Protein AF-A0A1D1Z9P7-F1 (afdb_monomer_lite)

Sequence (276 aa):
CETGIGSCFVQSNFGNARHILFNDRIRDAILGGSPFGHPLQQGFVTGLALQPNGHDHGDKSIVDGMLGASLDHIQVGLAANLRDFVFTGHSGVPMKGSEVLTHDMMPVAYASSPIETVNYVSAHDNETLFDIVSLKTAEDISVDDRCRINHLATSIIALSQGIPFFHAGDEILRSKSLDRDSYNSGDWFNKLDFTYQSNNWGVGLPPKAKNEKNWPLIKPRLANPSFKPREEHILAAVENLKNLLKIRYSSPLIRLRTANAIQLFFYHRRLQRMPN

Organism: NCBI:txid1678845

InterPro domains:
  IPR017853 Glycoside hydrolase superfamily [SSF51445] (15-255)
  IPR024561 Alpha-1,6-glucosidases, pullulanase-type, C-terminal [PF11852] (196-263)

Radius of gyration: 19.23 Å; chains: 1; bounding box: 42×51×56 Å

Secondary structure (DSSP, 8-state):
--SSSS----GGG-TTS---EEEHHHHHHHH-S-TTS-TT---TTTTTTTS--SS---SHHHHHHHHHHHHHHHHHHHTTTBTT-EEE-TTS-EEEGGGSB-TTS-BS--BSSGGGEEE-S--SSSS-HHHHHHHHS-TTS-HHHHHHHHHHHHHHHHHSSSEE---TTGGGT---TT-S--TTSHHHHH---TTSS---TTSSPPPHHHHGGGHHHHHHHHH-GGGPPPHHHHHHHHHHHHHHHHHHHH-GGGS--SHHHHHHHHHHHHHTT---

pLDDT: mean 92.27, std 14.29, range [30.3, 98.94]

Structure (mmCIF, N/CA/C/O backbone):
data_AF-A0A1D1Z9P7-F1
#
_entry.id   AF-A0A1D1Z9P7-F1
#
loop_
_atom_site.group_PDB
_atom_site.id
_atom_site.type_symbol
_atom_site.label_atom_id
_atom_site.label_alt_id
_atom_site.label_comp_id
_atom_site.label_asym_id
_atom_site.label_entity_id
_atom_site.label_seq_id
_atom_site.pdbx_PDB_ins_code
_atom_site.Cartn_x
_atom_site.Cartn_y
_atom_site.Cartn_z
_atom_site.occupancy
_atom_site.B_iso_or_equiv
_atom_site.auth_seq_id
_atom_site.auth_comp_id
_atom_site.auth_asym_id
_atom_site.auth_atom_id
_atom_site.pdbx_PDB_model_num
ATOM 1 N N . CYS A 1 1 ? -7.566 27.490 -0.426 1.00 38.22 1 CYS A N 1
ATOM 2 C CA . CYS A 1 1 ? -8.654 27.976 0.441 1.00 38.22 1 CYS A CA 1
ATOM 3 C C . CYS A 1 1 ? -8.320 29.382 0.905 1.00 38.22 1 CYS A C 1
ATOM 5 O O . CYS A 1 1 ? -7.783 29.557 1.986 1.00 38.22 1 CYS A O 1
ATOM 7 N N . GLU A 1 2 ? -8.602 30.370 0.066 1.00 35.75 2 GLU A N 1
ATOM 8 C CA . GLU A 1 2 ? -8.613 31.776 0.459 1.00 35.75 2 GLU A CA 1
ATOM 9 C C . GLU A 1 2 ? -9.991 32.303 0.102 1.00 35.75 2 GLU A C 1
ATOM 11 O O . GLU A 1 2 ? -10.314 32.440 -1.073 1.00 35.75 2 GLU A O 1
ATOM 16 N N . THR A 1 3 ? -10.832 32.438 1.122 1.00 40.09 3 THR A N 1
ATOM 17 C CA . THR A 1 3 ? -11.951 33.382 1.284 1.00 40.09 3 THR A CA 1
ATOM 18 C C . THR A 1 3 ? -12.795 32.851 2.441 1.00 40.09 3 THR A C 1
ATOM 20 O O . THR A 1 3 ? -13.334 31.749 2.394 1.00 40.09 3 THR A O 1
ATOM 23 N N . GLY A 1 4 ? -12.795 33.597 3.547 1.00 46.34 4 GLY A N 1
ATOM 24 C CA . GLY A 1 4 ? -13.560 33.267 4.743 1.00 46.34 4 GLY A CA 1
ATOM 25 C C . GLY A 1 4 ? -15.066 33.249 4.478 1.00 46.34 4 GLY A C 1
ATOM 26 O O . GLY A 1 4 ? -15.542 33.873 3.535 1.00 46.34 4 GLY A O 1
ATOM 27 N N . ILE A 1 5 ? -15.780 32.577 5.387 1.00 43.56 5 ILE A N 1
ATOM 28 C CA . ILE A 1 5 ? -17.207 32.192 5.367 1.00 43.56 5 ILE A CA 1
ATOM 29 C C . ILE A 1 5 ? -17.408 30.772 4.803 1.00 43.56 5 ILE A C 1
ATOM 31 O O . ILE A 1 5 ? -17.916 30.553 3.709 1.00 43.56 5 ILE A O 1
ATOM 35 N N . GLY A 1 6 ? -17.002 29.785 5.605 1.00 44.28 6 GLY A N 1
ATOM 36 C CA . GLY A 1 6 ? -17.259 28.361 5.387 1.00 44.28 6 GLY A CA 1
ATOM 37 C C . GLY A 1 6 ? -16.165 27.508 6.023 1.00 44.28 6 GLY A C 1
ATOM 38 O O . GLY A 1 6 ? -14.992 27.652 5.680 1.00 44.28 6 GLY A O 1
ATOM 39 N N . SER A 1 7 ? -16.511 26.621 6.960 1.00 46.94 7 SER A N 1
ATOM 40 C CA . SER A 1 7 ? -15.577 25.571 7.369 1.00 46.94 7 SER A CA 1
ATOM 41 C C . SER A 1 7 ? -15.326 24.676 6.156 1.00 46.94 7 SER A C 1
ATOM 43 O O . SER A 1 7 ? -16.238 24.038 5.635 1.00 46.94 7 SER A O 1
ATOM 45 N N . CYS A 1 8 ? -14.087 24.654 5.664 1.00 48.97 8 CYS A N 1
ATOM 46 C CA . CYS A 1 8 ? -13.711 23.735 4.597 1.00 48.97 8 CYS A CA 1
ATOM 47 C C . CYS A 1 8 ? -13.902 22.286 5.072 1.00 48.97 8 CYS A C 1
ATOM 49 O O . CYS A 1 8 ? -13.637 21.957 6.234 1.00 48.97 8 CYS A O 1
ATOM 51 N N . PHE A 1 9 ? -14.336 21.425 4.153 1.00 55.22 9 PHE A N 1
ATOM 52 C CA . PHE A 1 9 ? -14.486 19.986 4.349 1.00 55.22 9 PHE A CA 1
ATOM 53 C C . PHE A 1 9 ? -13.101 19.319 4.447 1.00 55.22 9 PHE A C 1
ATOM 55 O O . PHE A 1 9 ? -12.594 18.768 3.475 1.00 55.22 9 PHE A O 1
ATOM 62 N N . VAL A 1 10 ? -12.461 19.409 5.615 1.00 59.78 10 VAL A N 1
ATOM 63 C CA . VAL A 1 10 ? -11.138 18.826 5.901 1.00 59.78 10 VAL A CA 1
ATOM 64 C C . VAL A 1 10 ? -11.229 17.810 7.035 1.00 59.78 10 VAL A C 1
ATOM 66 O O . VAL A 1 10 ? -12.016 17.994 7.960 1.00 59.78 10 VAL A O 1
ATOM 69 N N . GLN A 1 11 ? -10.420 16.746 6.976 1.00 57.84 11 GLN A N 1
ATOM 70 C CA . GLN A 1 11 ? -10.484 15.575 7.873 1.00 57.84 11 GLN A CA 1
ATOM 71 C C . GLN A 1 11 ? -10.582 15.932 9.371 1.00 57.84 11 GLN A C 1
ATOM 73 O O . GLN A 1 11 ? -11.328 15.289 10.106 1.00 57.84 11 GLN A O 1
ATOM 78 N N . SER A 1 12 ? -9.899 16.990 9.821 1.00 58.31 12 SER A N 1
ATOM 79 C CA . SER A 1 12 ? -9.897 17.445 11.221 1.00 58.31 12 SER A CA 1
ATOM 80 C C . SER A 1 12 ? -11.229 18.025 11.716 1.00 58.31 12 SER A C 1
ATOM 82 O O . SER A 1 12 ? -11.455 18.073 12.921 1.00 58.31 12 SER A O 1
ATOM 84 N N . ASN A 1 13 ? -12.122 18.451 10.818 1.00 57.59 13 ASN A N 1
ATOM 85 C CA . ASN A 1 13 ? -13.370 19.139 11.169 1.00 57.59 13 ASN A CA 1
ATOM 86 C C . ASN A 1 13 ? -14.579 18.187 11.313 1.00 57.59 13 ASN A C 1
ATOM 88 O O . ASN A 1 13 ? -15.698 18.658 11.505 1.00 57.59 13 ASN A O 1
ATOM 92 N N . PHE A 1 14 ? -14.387 16.863 11.199 1.00 60.53 14 PHE A N 1
ATOM 93 C CA . PHE A 1 14 ? -15.480 15.919 10.911 1.00 60.53 14 PHE A CA 1
ATOM 94 C C . PHE A 1 14 ? -15.875 14.922 11.993 1.00 60.53 14 PHE A C 1
ATOM 96 O O . PHE A 1 14 ? -16.798 14.144 11.747 1.00 60.53 14 PHE A O 1
ATOM 103 N N . GLY A 1 15 ? -15.244 14.907 13.167 1.00 51.03 15 GLY A N 1
ATOM 104 C CA . GLY A 1 15 ? -15.696 14.013 14.234 1.00 51.03 15 GLY A CA 1
ATOM 105 C C . GLY A 1 15 ? -17.179 14.272 14.531 1.00 51.03 15 GLY A C 1
ATOM 106 O O . GLY A 1 15 ? -17.470 15.290 15.151 1.00 51.03 15 GLY A O 1
ATOM 107 N N . ASN A 1 16 ? -18.073 13.373 14.075 1.00 53.91 16 ASN A N 1
ATOM 108 C CA . ASN A 1 16 ? -19.551 13.349 14.169 1.00 53.91 16 ASN A CA 1
ATOM 109 C C . ASN A 1 16 ? -20.369 13.593 12.871 1.00 53.91 16 ASN A C 1
ATOM 111 O O . ASN A 1 16 ? -21.599 13.524 12.935 1.00 53.91 16 ASN A O 1
ATOM 115 N N . ALA A 1 17 ? -19.767 13.849 11.703 1.00 56.06 17 ALA A N 1
ATOM 116 C CA . ALA A 1 17 ? -20.524 14.260 10.506 1.00 56.06 17 ALA A CA 1
ATOM 117 C C . ALA A 1 17 ? -21.018 13.115 9.587 1.00 56.06 17 ALA A C 1
ATOM 119 O O . ALA A 1 17 ? -21.730 13.385 8.622 1.00 56.06 17 ALA A O 1
ATOM 120 N N . ARG A 1 18 ? -20.692 11.841 9.872 1.00 63.59 18 ARG A N 1
ATOM 121 C CA . ARG A 1 18 ? -21.081 10.669 9.052 1.00 63.59 18 ARG A CA 1
ATOM 122 C C . ARG A 1 18 ? -20.632 10.747 7.582 1.00 63.59 18 ARG A C 1
ATOM 124 O O . ARG A 1 18 ? -21.312 10.219 6.700 1.00 63.59 18 ARG A O 1
ATOM 131 N N . HIS A 1 19 ? -19.496 11.384 7.309 1.00 75.38 19 HIS A N 1
ATOM 132 C CA . HIS A 1 19 ? -18.893 11.417 5.975 1.00 75.38 19 HIS A CA 1
ATOM 133 C C . HIS A 1 19 ? -17.744 10.414 5.869 1.00 75.38 19 HIS A C 1
ATOM 135 O O . HIS A 1 19 ? -17.033 10.158 6.836 1.00 75.38 19 HIS A O 1
ATOM 141 N N . ILE A 1 20 ? -17.586 9.842 4.678 1.00 87.56 20 ILE A N 1
ATOM 142 C CA . ILE A 1 20 ? -16.583 8.826 4.366 1.00 87.56 20 ILE A CA 1
ATOM 143 C C . ILE A 1 20 ? -15.318 9.526 3.859 1.00 87.56 20 ILE A C 1
ATOM 145 O O . ILE A 1 20 ? -15.398 10.330 2.931 1.00 87.56 20 ILE A O 1
ATOM 149 N N . LEU A 1 21 ? -14.161 9.220 4.449 1.00 91.56 21 LEU A N 1
ATOM 150 C CA . LEU A 1 21 ? -12.880 9.851 4.131 1.00 91.56 21 LEU A CA 1
ATOM 151 C C . LEU A 1 21 ? -11.806 8.801 3.841 1.00 91.56 21 LEU A C 1
ATOM 153 O O . LEU A 1 21 ? -11.717 7.773 4.514 1.00 91.56 21 LEU A O 1
ATOM 157 N N . PHE A 1 22 ? -10.958 9.081 2.851 1.00 96.06 22 PHE A N 1
ATOM 158 C CA . PHE A 1 22 ? -9.766 8.279 2.591 1.00 96.06 22 PHE A CA 1
ATOM 159 C C . PHE A 1 22 ? -8.739 8.478 3.708 1.00 96.06 22 PHE A C 1
ATOM 161 O O . PHE A 1 22 ? -8.422 9.603 4.101 1.00 96.06 22 PHE A O 1
ATOM 168 N N . ASN A 1 23 ? -8.214 7.364 4.211 1.00 96.75 23 ASN A N 1
ATOM 169 C CA . ASN A 1 23 ? -7.173 7.322 5.223 1.00 96.75 23 ASN A CA 1
ATOM 170 C C . ASN A 1 23 ? -5.797 7.252 4.556 1.00 96.75 23 ASN A C 1
ATOM 172 O O . ASN A 1 23 ? -5.253 6.188 4.284 1.00 96.75 23 ASN A O 1
ATOM 176 N N . ASP A 1 24 ? -5.240 8.414 4.266 1.00 93.88 24 ASP A N 1
ATOM 177 C CA . ASP A 1 24 ? -3.869 8.603 3.795 1.00 93.88 24 ASP A CA 1
ATOM 178 C C . ASP A 1 24 ? -2.812 8.208 4.841 1.00 93.88 24 ASP A C 1
ATOM 180 O O . ASP A 1 24 ? -1.726 7.779 4.463 1.00 93.88 24 ASP A O 1
ATOM 184 N N . ARG A 1 25 ? -3.126 8.252 6.146 1.00 96.50 25 ARG A N 1
ATOM 185 C CA . ARG A 1 25 ? -2.151 7.929 7.207 1.00 96.50 25 ARG A CA 1
ATOM 186 C C . ARG A 1 25 ? -1.737 6.463 7.185 1.00 96.50 25 ARG A C 1
ATOM 188 O O . ARG A 1 25 ? -0.552 6.171 7.323 1.00 96.50 25 ARG A O 1
ATOM 195 N N . ILE A 1 26 ? -2.690 5.544 6.995 1.00 97.50 26 ILE A N 1
ATOM 196 C CA . ILE A 1 26 ? -2.368 4.114 6.874 1.00 97.50 26 ILE A CA 1
ATOM 197 C C . ILE A 1 26 ? -1.618 3.824 5.566 1.00 97.50 26 ILE A C 1
ATOM 199 O O . ILE A 1 26 ? -0.665 3.049 5.584 1.00 97.50 26 ILE A O 1
ATOM 203 N N . ARG A 1 27 ? -1.991 4.479 4.455 1.00 98.12 27 ARG A N 1
ATOM 204 C CA . ARG A 1 27 ? -1.304 4.351 3.159 1.00 98.12 27 ARG A CA 1
ATOM 205 C C . ARG A 1 27 ? 0.176 4.706 3.297 1.00 98.12 27 ARG A C 1
ATOM 207 O O . ARG A 1 27 ? 1.040 3.902 2.948 1.00 98.12 27 ARG A O 1
ATOM 214 N N . ASP A 1 28 ? 0.449 5.889 3.837 1.00 97.50 28 ASP A N 1
ATOM 215 C CA . ASP A 1 28 ? 1.799 6.443 3.950 1.00 97.50 28 ASP A CA 1
ATOM 216 C C . ASP A 1 28 ? 2.653 5.657 4.951 1.00 97.50 28 ASP A C 1
ATOM 218 O O . ASP A 1 28 ? 3.824 5.398 4.687 1.00 97.50 28 ASP A O 1
ATOM 222 N N . ALA A 1 29 ? 2.064 5.177 6.050 1.00 97.88 29 ALA A N 1
ATOM 223 C CA . ALA A 1 29 ? 2.765 4.324 7.010 1.00 97.88 29 ALA A CA 1
ATOM 224 C C . ALA A 1 29 ? 3.127 2.940 6.438 1.00 97.88 29 ALA A C 1
ATOM 226 O O . ALA A 1 29 ? 4.216 2.420 6.698 1.00 97.88 29 ALA A O 1
ATOM 227 N N . ILE A 1 30 ? 2.237 2.338 5.638 1.00 98.44 30 ILE A N 1
ATOM 228 C CA . ILE A 1 30 ? 2.506 1.058 4.969 1.00 98.44 30 ILE A CA 1
ATOM 229 C C . ILE A 1 30 ? 3.626 1.237 3.941 1.00 98.44 30 ILE A C 1
ATOM 231 O O . ILE A 1 30 ? 4.621 0.512 3.984 1.00 98.44 30 ILE A O 1
ATOM 235 N N . LEU A 1 31 ? 3.469 2.191 3.021 1.00 98.19 31 LEU A N 1
ATOM 236 C CA . LEU A 1 31 ? 4.323 2.299 1.838 1.00 98.19 31 LEU A CA 1
ATOM 237 C C . LEU A 1 31 ? 5.602 3.101 2.067 1.00 98.19 31 LEU A C 1
ATOM 239 O O . LEU A 1 31 ? 6.629 2.761 1.479 1.00 98.19 31 LEU A O 1
ATOM 243 N N . GLY A 1 32 ? 5.558 4.122 2.920 1.00 96.69 32 GLY A N 1
ATOM 244 C CA . GLY A 1 32 ? 6.684 4.989 3.245 1.00 96.69 32 GLY A CA 1
ATOM 245 C C . GLY A 1 32 ? 6.652 6.345 2.557 1.00 96.69 32 GLY A C 1
ATOM 246 O O . GLY A 1 32 ? 6.461 6.446 1.342 1.00 96.69 32 GLY A O 1
ATOM 247 N N . GLY A 1 33 ? 6.942 7.390 3.332 1.00 94.19 33 GLY A N 1
ATOM 248 C CA . GLY A 1 33 ? 6.964 8.772 2.859 1.00 94.19 33 GLY A CA 1
ATOM 249 C C . GLY A 1 33 ? 5.568 9.301 2.553 1.00 94.19 33 GLY A C 1
ATOM 250 O O . GLY A 1 33 ? 4.610 8.979 3.242 1.00 94.19 33 GLY A O 1
ATOM 251 N N . SER A 1 34 ? 5.469 10.134 1.525 1.00 93.25 34 SER A N 1
ATOM 252 C CA . SER A 1 34 ? 4.206 10.657 1.007 1.00 93.25 34 SER A CA 1
ATOM 253 C C . SER A 1 34 ? 4.324 10.849 -0.509 1.00 93.25 34 SER A C 1
ATOM 255 O O . SER A 1 34 ? 5.448 10.871 -1.026 1.00 93.25 34 SER A O 1
ATOM 257 N N . PRO A 1 35 ? 3.214 11.063 -1.236 1.00 88.81 35 PRO A N 1
ATOM 258 C CA . PRO A 1 35 ? 3.249 11.342 -2.676 1.00 88.81 35 PRO A CA 1
ATOM 259 C C . PRO A 1 35 ? 4.075 12.575 -3.085 1.00 88.81 35 PRO A C 1
ATOM 261 O O . PRO A 1 35 ? 4.386 12.756 -4.262 1.00 88.81 35 PRO A O 1
ATOM 264 N N . PHE A 1 36 ? 4.415 13.439 -2.125 1.00 89.62 36 PHE A N 1
ATOM 265 C CA . PHE A 1 36 ? 5.180 14.670 -2.341 1.00 89.62 36 PHE A CA 1
ATOM 266 C C . PHE A 1 36 ? 6.589 14.617 -1.731 1.00 89.62 36 PHE A C 1
ATOM 268 O O . PHE A 1 36 ? 7.383 15.534 -1.947 1.00 89.62 36 PHE A O 1
ATOM 275 N N . GLY A 1 37 ? 6.894 13.565 -0.965 1.00 92.00 37 GLY A N 1
ATOM 276 C CA . GLY A 1 37 ? 8.192 13.340 -0.339 1.00 92.00 37 GLY A CA 1
ATOM 277 C C . GLY A 1 37 ? 9.221 12.726 -1.290 1.00 92.00 37 GLY A C 1
ATOM 278 O O . GLY A 1 37 ? 9.021 12.628 -2.503 1.00 92.00 37 GLY A O 1
ATOM 279 N N . HIS A 1 38 ? 10.353 12.292 -0.732 1.00 96.06 38 HIS A N 1
ATOM 280 C CA . HIS A 1 38 ? 11.368 11.608 -1.525 1.00 96.06 38 HIS A CA 1
ATOM 281 C C . HIS A 1 38 ? 10.855 10.221 -1.976 1.00 96.06 38 HIS A C 1
ATOM 283 O O . HIS A 1 38 ? 10.398 9.436 -1.138 1.00 96.06 38 HIS A O 1
ATOM 289 N N . PRO A 1 39 ? 10.954 9.862 -3.272 1.00 96.06 39 PRO A N 1
ATOM 290 C CA . PRO A 1 39 ? 10.359 8.632 -3.801 1.00 96.06 39 PRO A CA 1
ATOM 291 C C . PRO A 1 39 ? 10.917 7.359 -3.154 1.00 96.06 39 PRO A C 1
ATOM 293 O O . PRO A 1 39 ? 10.182 6.388 -2.995 1.00 96.06 39 PRO A O 1
ATOM 296 N N . LEU A 1 40 ? 12.181 7.377 -2.714 1.00 97.81 40 LEU A N 1
ATOM 297 C CA . LEU A 1 40 ? 12.853 6.235 -2.078 1.00 97.81 40 LEU A CA 1
ATOM 298 C C . LEU A 1 40 ? 12.666 6.160 -0.550 1.00 97.81 40 LEU A C 1
ATOM 300 O O . LEU A 1 40 ? 13.264 5.303 0.098 1.00 97.81 40 LEU A O 1
ATOM 304 N N . GLN A 1 41 ? 11.857 7.029 0.063 1.00 98.06 41 GLN A N 1
ATOM 305 C CA . GLN A 1 41 ? 11.559 6.903 1.492 1.00 98.06 41 GLN A CA 1
ATOM 306 C C . GLN A 1 41 ? 10.768 5.610 1.753 1.00 98.06 41 GLN A C 1
ATOM 308 O O . GLN A 1 41 ? 9.680 5.444 1.201 1.00 98.06 41 GLN A O 1
ATOM 313 N N . GLN A 1 42 ? 11.316 4.697 2.560 1.00 98.44 42 GLN A N 1
ATOM 314 C CA . GLN A 1 42 ? 10.710 3.399 2.863 1.00 98.44 42 GLN A CA 1
ATOM 315 C C . GLN A 1 42 ? 9.691 3.532 3.999 1.00 98.44 42 GLN A C 1
ATOM 317 O O . GLN A 1 42 ? 9.706 4.491 4.770 1.00 98.44 42 GLN A O 1
ATOM 322 N N . GLY A 1 43 ? 8.788 2.563 4.073 1.00 97.81 43 GLY A N 1
ATOM 323 C CA . GLY A 1 43 ? 7.774 2.410 5.106 1.00 97.81 43 GLY A CA 1
ATOM 324 C C . GLY A 1 43 ? 7.737 0.974 5.602 1.00 97.81 43 GLY A C 1
ATOM 325 O O . GLY A 1 43 ? 8.642 0.179 5.321 1.00 97.81 43 GLY A O 1
ATOM 326 N N . PHE A 1 44 ? 6.675 0.639 6.328 1.00 98.19 44 PHE A N 1
ATOM 327 C CA . PHE A 1 44 ? 6.573 -0.625 7.052 1.00 98.19 44 PHE A CA 1
ATOM 328 C C . PHE A 1 44 ? 6.746 -1.865 6.161 1.00 98.19 44 PHE A C 1
ATOM 330 O O . PHE A 1 44 ? 7.460 -2.789 6.540 1.00 98.19 44 PHE A O 1
ATOM 337 N N . VAL A 1 45 ? 6.129 -1.899 4.971 1.00 98.06 45 VAL A N 1
ATOM 338 C CA . VAL A 1 45 ? 6.209 -3.081 4.082 1.00 98.06 45 VAL A CA 1
ATOM 339 C C . VAL A 1 45 ? 7.288 -2.972 3.009 1.00 98.06 45 VAL A C 1
ATOM 341 O O . VAL A 1 45 ? 7.587 -3.962 2.349 1.00 98.06 45 VAL A O 1
ATOM 344 N N . THR A 1 46 ? 7.874 -1.791 2.810 1.00 98.38 46 THR A N 1
ATOM 345 C CA . THR A 1 46 ? 8.851 -1.551 1.735 1.00 98.38 46 THR A CA 1
ATOM 346 C C . THR A 1 46 ? 10.302 -1.646 2.201 1.00 98.38 46 THR A C 1
ATOM 348 O O . THR A 1 46 ? 11.198 -1.354 1.413 1.00 98.38 46 THR A O 1
ATOM 351 N N . GLY A 1 47 ? 10.544 -2.109 3.434 1.00 97.00 47 GLY A N 1
ATOM 352 C CA . GLY A 1 47 ? 11.869 -2.495 3.934 1.00 97.00 47 GLY A CA 1
ATOM 353 C C . GLY A 1 47 ? 12.532 -1.506 4.895 1.00 97.00 47 GLY A C 1
ATOM 354 O O . GLY A 1 47 ? 13.726 -1.648 5.148 1.00 97.00 47 GLY A O 1
ATOM 355 N N . LEU A 1 48 ? 11.801 -0.528 5.445 1.00 97.00 48 LEU A N 1
ATOM 356 C CA . LEU A 1 48 ? 12.352 0.411 6.431 1.00 97.00 48 LEU A CA 1
ATOM 357 C C . LEU A 1 48 ? 12.989 -0.355 7.607 1.00 97.00 48 LEU A C 1
ATOM 359 O O . LEU A 1 48 ? 12.361 -1.253 8.168 1.00 97.00 48 LEU A O 1
ATOM 363 N N . ALA A 1 49 ? 14.233 -0.008 7.953 1.00 94.69 49 ALA A N 1
ATOM 364 C CA . ALA A 1 49 ? 15.118 -0.701 8.905 1.00 94.69 49 ALA A CA 1
ATOM 365 C C . ALA A 1 49 ? 15.558 -2.124 8.502 1.00 94.69 49 ALA A C 1
ATOM 367 O O . ALA A 1 49 ? 16.728 -2.472 8.640 1.00 94.69 49 ALA A O 1
ATOM 368 N N . LEU A 1 50 ? 14.632 -2.953 8.019 1.00 94.19 50 LEU A N 1
ATOM 369 C CA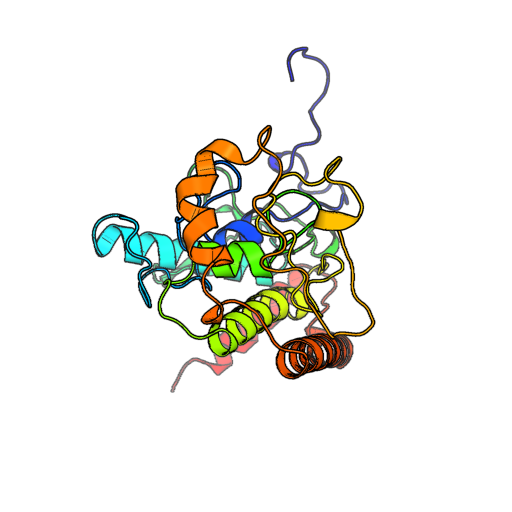 . LEU A 1 50 ? 14.838 -4.391 7.818 1.00 94.19 50 LEU A CA 1
ATOM 370 C C . LEU A 1 50 ? 15.600 -4.727 6.534 1.00 94.19 50 LEU A C 1
ATOM 372 O O . LEU A 1 50 ? 16.352 -5.697 6.502 1.00 94.19 50 LEU A O 1
ATOM 376 N N . GLN A 1 51 ? 15.387 -3.947 5.476 1.00 96.00 51 GLN A N 1
ATOM 377 C CA . GLN A 1 51 ? 15.996 -4.167 4.169 1.00 96.00 51 GLN A CA 1
ATOM 378 C C . GLN A 1 51 ? 16.204 -2.820 3.450 1.00 96.00 51 GLN A C 1
ATOM 380 O O . GLN A 1 51 ? 15.418 -2.456 2.564 1.00 96.00 51 GLN A O 1
ATOM 385 N N . PRO A 1 52 ? 17.230 -2.047 3.860 1.00 95.81 52 PRO A N 1
ATOM 386 C CA . PRO A 1 52 ? 17.480 -0.702 3.348 1.00 95.81 52 PRO A CA 1
ATOM 387 C C . PRO A 1 52 ? 17.679 -0.674 1.830 1.00 95.81 52 PRO A C 1
ATOM 389 O O . PRO A 1 52 ? 18.340 -1.541 1.264 1.00 95.81 52 PRO A O 1
ATOM 392 N N . ASN A 1 53 ? 17.140 0.347 1.165 1.00 96.69 53 ASN A N 1
ATOM 393 C CA . ASN A 1 53 ? 17.209 0.495 -0.296 1.00 96.69 53 ASN A CA 1
ATOM 394 C C . ASN A 1 53 ? 18.353 1.403 -0.797 1.00 96.69 53 ASN A C 1
ATOM 396 O O . ASN A 1 53 ? 18.386 1.748 -1.977 1.00 96.69 53 ASN A O 1
ATOM 400 N N . GLY A 1 54 ? 19.257 1.825 0.092 1.00 94.81 54 GLY A N 1
ATOM 401 C CA . GLY A 1 54 ? 20.373 2.728 -0.218 1.00 94.81 54 GLY A CA 1
ATOM 402 C C . GLY A 1 54 ? 20.044 4.226 -0.155 1.00 94.81 54 GLY A C 1
ATOM 403 O O . GLY A 1 54 ? 20.955 5.042 -0.279 1.00 94.81 54 GLY A O 1
ATOM 404 N N . HIS A 1 55 ? 18.782 4.613 0.059 1.00 96.75 55 HIS A N 1
ATOM 405 C CA . HIS A 1 55 ? 18.431 5.981 0.443 1.00 96.75 55 HIS A CA 1
ATOM 406 C C . HIS A 1 55 ? 18.768 6.219 1.919 1.00 96.75 55 HIS A C 1
ATOM 408 O O . HIS A 1 55 ? 18.558 5.341 2.750 1.00 96.75 55 HIS A O 1
ATOM 414 N N . ASP A 1 56 ? 19.283 7.405 2.240 1.00 96.75 56 ASP A N 1
ATOM 415 C CA . ASP A 1 56 ? 19.579 7.795 3.617 1.00 96.75 56 ASP A CA 1
ATOM 416 C C . ASP A 1 56 ? 18.290 8.202 4.350 1.00 96.75 56 ASP A C 1
ATOM 418 O O . ASP A 1 56 ? 17.692 9.237 4.048 1.00 96.75 56 ASP A O 1
ATOM 422 N N . HIS A 1 57 ? 17.854 7.370 5.299 1.00 96.50 57 HIS A N 1
ATOM 423 C CA . HIS A 1 57 ? 16.728 7.649 6.203 1.00 96.50 57 HIS A CA 1
ATOM 424 C C . HIS A 1 57 ? 17.183 8.216 7.559 1.00 96.50 57 HIS A C 1
ATOM 426 O O . HIS A 1 57 ? 16.355 8.377 8.454 1.00 96.50 57 HIS A O 1
ATOM 432 N N . GLY A 1 58 ? 18.472 8.525 7.720 1.00 96.44 58 GLY A N 1
ATOM 433 C CA . GLY A 1 58 ? 19.079 8.945 8.977 1.00 96.44 58 GLY A CA 1
ATOM 434 C C . GLY A 1 58 ? 19.727 7.795 9.748 1.00 96.44 58 GLY A C 1
ATOM 435 O O . GLY A 1 58 ? 19.855 6.665 9.272 1.00 96.44 58 GLY A O 1
ATOM 436 N N . ASP A 1 59 ? 20.167 8.100 10.967 1.00 96.19 59 ASP A N 1
ATOM 437 C CA . ASP A 1 59 ? 20.787 7.107 11.837 1.00 96.19 59 ASP A CA 1
ATOM 438 C C . ASP A 1 59 ? 19.787 6.043 12.323 1.00 96.19 59 ASP A C 1
ATOM 440 O O . ASP A 1 59 ? 18.568 6.152 12.169 1.00 96.19 59 ASP A O 1
ATOM 444 N N . LYS A 1 60 ? 20.313 4.990 12.954 1.00 94.94 60 LYS A N 1
ATOM 445 C CA . LYS A 1 60 ? 19.495 3.883 13.457 1.00 94.94 60 LYS A CA 1
ATOM 446 C C . LYS A 1 60 ? 18.380 4.347 14.403 1.00 94.94 60 LYS A C 1
ATOM 448 O O . LYS A 1 60 ? 17.285 3.803 14.346 1.00 94.94 60 LYS A O 1
ATOM 453 N N . SER A 1 61 ? 18.640 5.344 15.250 1.00 96.44 61 SER A N 1
ATOM 454 C CA . SER A 1 61 ? 17.648 5.855 16.202 1.00 96.44 61 SER A CA 1
ATOM 455 C C . SER A 1 61 ? 16.475 6.518 15.477 1.00 96.44 61 SER A C 1
ATOM 457 O O . SER A 1 61 ? 15.319 6.299 15.839 1.00 96.44 61 SER A O 1
ATOM 459 N N . ILE A 1 62 ? 16.762 7.302 14.435 1.00 96.12 62 ILE A N 1
ATOM 460 C CA . ILE A 1 62 ? 15.746 7.923 13.580 1.00 96.12 62 ILE A CA 1
ATOM 461 C C . ILE A 1 62 ? 14.945 6.844 12.846 1.00 96.12 62 ILE A C 1
ATOM 463 O O . ILE A 1 62 ? 13.715 6.865 12.885 1.00 96.12 62 ILE A O 1
ATOM 467 N N . VAL A 1 63 ? 15.623 5.874 12.230 1.00 96.88 63 VAL A N 1
ATOM 468 C CA . VAL A 1 63 ? 14.981 4.798 11.460 1.00 96.88 63 VAL A CA 1
ATOM 469 C C . VAL A 1 63 ? 14.085 3.919 12.337 1.00 96.88 63 VAL A C 1
ATOM 471 O O . VAL A 1 63 ? 12.942 3.644 11.961 1.00 96.88 63 VAL A O 1
ATOM 474 N N . ASP A 1 64 ? 14.559 3.529 13.523 1.00 95.44 64 ASP A N 1
ATOM 475 C CA . ASP A 1 64 ? 13.778 2.752 14.491 1.00 95.44 64 ASP A CA 1
ATOM 476 C C . ASP A 1 64 ? 12.549 3.555 14.967 1.00 95.44 64 ASP A C 1
ATOM 478 O O . ASP A 1 64 ? 11.445 3.011 15.060 1.00 95.44 64 ASP A O 1
ATOM 482 N N . GLY A 1 65 ? 12.704 4.868 15.180 1.00 95.31 65 GLY A N 1
ATOM 483 C CA . GLY A 1 65 ? 11.601 5.779 15.500 1.00 95.31 65 GLY A CA 1
ATOM 484 C C . GLY A 1 65 ? 10.567 5.899 14.374 1.00 95.31 65 GLY A C 1
ATOM 485 O O . GLY A 1 65 ? 9.364 5.818 14.628 1.00 95.31 65 GLY A O 1
ATOM 486 N N . MET A 1 66 ? 11.007 6.024 13.117 1.00 96.12 66 MET A N 1
ATOM 487 C CA . MET A 1 66 ? 10.119 6.051 11.946 1.00 96.12 66 MET A CA 1
ATOM 488 C C . MET A 1 66 ? 9.335 4.742 11.793 1.00 96.12 66 MET A C 1
ATOM 490 O O . MET A 1 66 ? 8.142 4.766 11.468 1.00 96.12 66 MET A O 1
ATOM 494 N N . LEU A 1 67 ? 9.984 3.598 12.032 1.00 96.56 67 LEU A N 1
ATOM 495 C CA . LEU A 1 67 ? 9.336 2.290 11.979 1.00 96.56 67 LEU A CA 1
ATOM 496 C C . LEU A 1 67 ? 8.309 2.131 13.109 1.00 96.56 67 LEU A C 1
ATOM 498 O O . LEU A 1 67 ? 7.190 1.681 12.852 1.00 96.56 67 LEU A O 1
ATOM 502 N N . GLY A 1 68 ? 8.656 2.552 14.330 1.00 95.94 68 GLY A N 1
ATOM 503 C CA . GLY A 1 68 ? 7.745 2.579 15.477 1.00 95.94 68 GLY A CA 1
ATOM 504 C C . GLY A 1 68 ? 6.516 3.458 15.234 1.00 95.94 68 GLY A C 1
ATOM 505 O O . GLY A 1 68 ? 5.385 3.007 15.418 1.00 95.94 68 GLY A O 1
ATOM 506 N N . ALA A 1 69 ? 6.715 4.672 14.716 1.00 95.56 69 ALA A N 1
ATOM 507 C CA . ALA A 1 69 ? 5.620 5.567 14.342 1.00 95.56 69 ALA A CA 1
ATOM 508 C C . ALA A 1 69 ? 4.729 4.958 13.243 1.00 95.56 69 ALA A C 1
ATOM 510 O O . ALA A 1 69 ? 3.501 4.980 13.347 1.00 95.56 69 ALA A O 1
ATOM 511 N N . SER A 1 70 ? 5.329 4.340 12.220 1.00 97.12 70 SER A N 1
ATOM 512 C CA . SER A 1 70 ? 4.581 3.661 11.151 1.00 97.12 70 SER A CA 1
ATOM 513 C C . SER A 1 70 ? 3.730 2.510 11.696 1.00 97.12 70 SER A C 1
ATOM 515 O O . SER A 1 70 ? 2.578 2.345 11.292 1.00 97.12 70 SER A O 1
ATOM 517 N N . LEU A 1 71 ? 4.260 1.738 12.649 1.00 96.25 71 LEU A N 1
ATOM 518 C CA . LEU A 1 71 ? 3.517 0.670 13.313 1.00 96.25 71 LEU A CA 1
ATOM 519 C C . LEU A 1 71 ? 2.298 1.216 14.070 1.00 96.25 71 LEU A C 1
ATOM 521 O O . LEU A 1 71 ? 1.216 0.637 13.970 1.00 96.25 71 LEU A O 1
ATOM 525 N N . ASP A 1 72 ? 2.441 2.332 14.781 1.00 97.00 72 ASP A N 1
ATOM 526 C CA . ASP A 1 72 ? 1.329 2.962 15.500 1.00 97.00 72 ASP A CA 1
ATOM 527 C C . ASP A 1 72 ? 0.247 3.469 14.541 1.00 97.00 72 ASP A C 1
ATOM 529 O O . ASP A 1 72 ? -0.939 3.196 14.742 1.00 97.00 72 ASP A O 1
ATOM 533 N N . HIS A 1 73 ? 0.643 4.113 13.440 1.00 97.75 73 HIS A N 1
ATOM 534 C CA . HIS A 1 73 ? -0.287 4.554 12.398 1.00 97.75 73 HIS A CA 1
ATOM 535 C C . HIS A 1 73 ? -1.061 3.374 11.793 1.00 97.75 73 HIS A C 1
ATOM 537 O O . HIS A 1 73 ? -2.276 3.457 11.594 1.00 97.75 73 HIS A O 1
ATOM 543 N N . ILE A 1 74 ? -0.377 2.256 11.527 1.00 98.00 74 ILE A N 1
ATOM 544 C CA . ILE A 1 74 ? -0.998 1.043 10.986 1.00 98.00 74 ILE A CA 1
ATOM 545 C C . ILE A 1 74 ? -1.953 0.422 12.005 1.00 98.00 74 ILE A C 1
ATOM 547 O O . ILE A 1 74 ? -3.062 0.054 11.627 1.00 98.00 74 ILE A O 1
ATOM 551 N N . GLN A 1 75 ? -1.580 0.329 13.284 1.00 96.88 75 GLN A N 1
ATOM 552 C CA . GLN A 1 75 ? -2.460 -0.204 14.331 1.00 96.88 75 GLN A CA 1
ATOM 553 C C . GLN A 1 75 ? -3.748 0.618 14.466 1.00 96.88 75 GLN A C 1
ATOM 555 O O . GLN A 1 75 ? -4.844 0.052 14.507 1.00 96.88 75 GLN A O 1
ATOM 560 N N . VAL A 1 76 ? -3.627 1.945 14.464 1.00 97.00 76 VAL A N 1
ATOM 561 C CA . VAL A 1 76 ? -4.773 2.860 14.499 1.00 97.00 76 VAL A CA 1
ATOM 562 C C . VAL A 1 76 ? -5.631 2.719 13.236 1.00 97.00 76 VAL A C 1
ATOM 564 O O . VAL A 1 76 ? -6.856 2.605 13.328 1.00 97.00 76 VAL A O 1
ATOM 567 N N . GLY A 1 77 ? -5.014 2.644 12.055 1.00 97.50 77 GLY A N 1
ATOM 568 C CA . GLY A 1 77 ? -5.719 2.423 10.791 1.00 97.50 77 GLY A CA 1
ATOM 569 C C . GLY A 1 77 ? -6.442 1.068 10.725 1.00 97.50 77 GLY A C 1
ATOM 570 O O . GLY A 1 77 ? -7.595 1.006 10.291 1.00 97.50 77 GLY A O 1
ATOM 571 N N . LEU A 1 78 ? -5.822 -0.005 11.232 1.00 97.94 78 LEU A N 1
ATOM 572 C CA . LEU A 1 78 ? -6.422 -1.340 11.369 1.00 97.94 78 LEU A CA 1
ATOM 573 C C . LEU A 1 78 ? -7.660 -1.330 12.274 1.00 97.94 78 LEU A C 1
ATOM 575 O O . LEU A 1 78 ? -8.591 -2.103 12.041 1.00 97.94 78 LEU A O 1
ATOM 579 N N . ALA A 1 79 ? -7.693 -0.442 13.268 1.00 97.81 79 ALA A N 1
ATOM 580 C CA . ALA A 1 79 ? -8.837 -0.185 14.139 1.00 97.81 79 ALA A CA 1
ATOM 581 C C . ALA A 1 79 ? -9.787 0.896 13.581 1.00 97.81 79 ALA A C 1
ATOM 583 O O . ALA A 1 79 ? -10.474 1.578 14.337 1.00 97.81 79 ALA A O 1
ATOM 584 N N . ALA A 1 80 ? -9.849 1.034 12.253 1.00 97.06 80 ALA A N 1
ATOM 585 C CA . ALA A 1 80 ? -10.710 1.964 11.523 1.00 97.06 80 ALA A CA 1
ATOM 586 C C . ALA A 1 80 ? -10.461 3.454 11.813 1.00 97.06 80 ALA A C 1
ATOM 588 O O . ALA A 1 80 ? -11.380 4.267 11.704 1.00 97.06 80 ALA A O 1
ATOM 589 N N . ASN A 1 81 ? -9.221 3.820 12.148 1.00 97.25 81 ASN A N 1
ATOM 590 C CA . ASN A 1 81 ? -8.780 5.203 12.345 1.00 97.25 81 ASN A CA 1
ATOM 591 C C . ASN A 1 81 ? -9.606 5.986 13.385 1.00 97.25 81 ASN A C 1
ATOM 593 O O . ASN A 1 81 ? -9.845 7.190 13.247 1.00 97.25 81 ASN A O 1
ATOM 597 N N . LEU A 1 82 ? -10.076 5.274 14.412 1.00 97.19 82 LEU A N 1
ATOM 598 C CA . LEU A 1 82 ? -10.954 5.795 15.452 1.00 97.19 82 LEU A CA 1
ATOM 599 C C . LEU A 1 82 ? -10.189 6.683 16.437 1.00 97.19 82 LEU A C 1
ATOM 601 O O . LEU A 1 82 ? -9.225 6.246 17.064 1.00 97.19 82 LEU A O 1
ATOM 605 N N . ARG A 1 83 ? -10.663 7.917 16.626 1.00 96.50 83 ARG A N 1
ATOM 606 C CA . ARG A 1 83 ? -10.022 8.928 17.485 1.00 96.50 83 ARG A CA 1
ATOM 607 C C . ARG A 1 83 ? -9.887 8.469 18.942 1.00 96.50 83 ARG A C 1
ATOM 609 O O . ARG A 1 83 ? -8.847 8.662 19.556 1.00 96.50 83 ARG A O 1
ATOM 616 N N . ASP A 1 84 ? -10.921 7.810 19.465 1.00 96.75 84 ASP A N 1
ATOM 617 C CA . ASP A 1 84 ? -11.019 7.396 20.868 1.00 96.75 84 ASP A CA 1
ATOM 618 C C . ASP A 1 84 ? -10.544 5.949 21.098 1.00 96.75 84 ASP A C 1
ATOM 620 O O . ASP A 1 84 ? -10.640 5.445 22.216 1.00 96.75 84 ASP A O 1
ATOM 624 N N . PHE A 1 85 ? -10.042 5.267 20.060 1.00 97.31 85 PHE A N 1
ATOM 625 C CA . PHE A 1 85 ? -9.517 3.910 20.197 1.00 97.31 85 PHE A CA 1
ATOM 626 C C . PHE A 1 85 ? -8.221 3.919 21.004 1.00 97.31 85 PHE A C 1
ATOM 628 O O . PHE A 1 85 ? -7.265 4.595 20.632 1.00 97.31 85 PHE A O 1
ATOM 635 N N . VAL A 1 86 ? -8.192 3.163 22.099 1.00 96.88 86 VAL A N 1
ATOM 636 C CA . VAL A 1 86 ? -7.039 3.046 22.994 1.00 96.88 86 VAL A CA 1
ATOM 637 C C . VAL A 1 86 ? -6.251 1.788 22.655 1.00 96.88 86 VAL A C 1
ATOM 639 O O . VAL A 1 86 ? -6.787 0.674 22.690 1.00 96.88 86 VAL A O 1
ATOM 642 N N . PHE A 1 87 ? -4.960 1.964 22.396 1.00 94.88 87 PHE A N 1
ATOM 643 C CA . PHE A 1 87 ? -3.999 0.895 22.134 1.00 94.88 87 PHE A CA 1
ATOM 644 C C . PHE A 1 87 ? -2.678 1.186 22.850 1.00 94.88 87 PHE A C 1
ATOM 646 O O . PHE A 1 87 ? -2.523 2.225 23.485 1.00 94.88 87 PHE A O 1
ATOM 653 N N . THR A 1 88 ? -1.739 0.244 22.809 1.00 94.44 88 THR A N 1
ATOM 654 C CA . THR A 1 88 ? -0.383 0.471 23.318 1.00 94.44 88 THR A CA 1
ATOM 655 C C . THR A 1 88 ? 0.517 0.802 22.141 1.00 94.44 88 THR A C 1
ATOM 657 O O . THR A 1 88 ? 0.698 -0.048 21.269 1.00 94.44 88 THR A O 1
ATOM 660 N N . GLY A 1 89 ? 1.034 2.031 22.121 1.00 92.06 89 GLY A N 1
ATOM 661 C CA . GLY A 1 89 ? 1.948 2.491 21.079 1.00 92.06 89 GLY A CA 1
ATOM 662 C C . GLY A 1 89 ? 3.316 1.816 21.165 1.00 92.06 89 GLY A C 1
ATOM 663 O O . GLY A 1 89 ? 3.614 1.093 22.123 1.00 92.06 89 GLY A O 1
ATOM 664 N N . HIS A 1 90 ? 4.176 2.081 20.185 1.00 92.62 90 HIS A N 1
ATOM 665 C CA . HIS A 1 90 ? 5.522 1.506 20.104 1.00 92.62 90 HIS A CA 1
ATOM 666 C C . HIS A 1 90 ? 6.404 1.863 21.313 1.00 92.62 90 HIS A C 1
ATOM 668 O O . HIS A 1 90 ? 7.300 1.101 21.664 1.00 92.62 90 HIS A O 1
ATOM 674 N N . SER A 1 91 ? 6.121 2.981 21.990 1.00 90.81 91 SER A N 1
ATOM 675 C CA . SER A 1 91 ? 6.780 3.394 23.237 1.00 90.81 91 SER A CA 1
ATOM 676 C C . SER A 1 91 ? 6.378 2.555 24.461 1.00 90.81 91 SER A C 1
ATOM 678 O O . SER A 1 91 ? 6.918 2.747 25.548 1.00 90.81 91 SER A O 1
ATOM 680 N N . GLY A 1 92 ? 5.408 1.645 24.318 1.00 91.50 92 GLY A N 1
ATOM 681 C CA . GLY A 1 92 ? 4.869 0.825 25.406 1.00 91.50 92 GLY A CA 1
ATOM 682 C C . GLY A 1 92 ? 3.791 1.519 26.247 1.00 91.50 92 GLY A C 1
ATOM 683 O O . GLY A 1 92 ? 3.209 0.891 27.135 1.00 91.50 92 GLY A O 1
ATOM 684 N N . VAL A 1 93 ? 3.467 2.781 25.955 1.00 90.94 93 VAL A N 1
ATOM 685 C CA . VAL A 1 93 ? 2.475 3.567 26.703 1.00 90.94 93 VAL A CA 1
ATOM 686 C C . VAL A 1 93 ? 1.082 3.434 26.065 1.00 90.94 93 VAL A C 1
ATOM 688 O O . VAL A 1 93 ? 0.958 3.492 24.838 1.00 90.94 93 VAL A O 1
ATOM 691 N N . PRO A 1 94 ? 0.010 3.221 26.858 1.00 94.50 94 PRO A N 1
ATOM 692 C CA . PRO A 1 94 ? -1.357 3.311 26.358 1.00 94.50 94 PRO A CA 1
ATOM 693 C C . PRO A 1 94 ? -1.689 4.727 25.883 1.00 94.50 94 PRO A C 1
ATOM 695 O O . PRO A 1 94 ? -1.471 5.684 26.620 1.00 94.50 94 PRO A O 1
ATOM 698 N N . MET A 1 95 ? -2.264 4.848 24.691 1.00 95.31 95 MET A N 1
ATOM 699 C CA . MET A 1 95 ? -2.680 6.127 24.118 1.00 95.31 95 MET A CA 1
ATOM 700 C C . MET A 1 95 ? -3.904 5.959 23.217 1.00 95.31 95 MET A C 1
ATOM 702 O O . MET A 1 95 ? -4.208 4.857 22.745 1.00 95.31 95 MET A O 1
ATOM 706 N N . LYS A 1 96 ? -4.619 7.056 22.988 1.00 97.00 96 LYS A N 1
ATOM 707 C CA . LYS A 1 96 ? -5.722 7.144 22.032 1.00 97.00 96 LYS A CA 1
ATOM 708 C C . LYS A 1 96 ? -5.200 7.319 20.610 1.00 97.00 96 LYS A C 1
ATOM 710 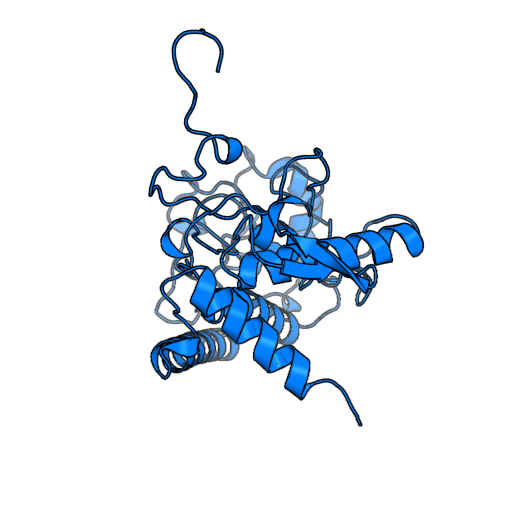O O . LYS A 1 96 ? -4.159 7.932 20.389 1.00 97.00 96 LYS A O 1
ATOM 715 N N . GLY A 1 97 ? -5.980 6.888 19.623 1.00 96.31 97 GLY A N 1
ATOM 716 C CA . GLY A 1 97 ? -5.681 7.132 18.212 1.00 96.31 97 GLY A CA 1
ATOM 717 C C . GLY A 1 97 ? -5.476 8.619 17.888 1.00 96.31 97 GLY A C 1
ATOM 718 O O . GLY A 1 97 ? -4.604 8.952 17.090 1.00 96.31 97 GLY A O 1
ATOM 719 N N . SER A 1 98 ? -6.231 9.521 18.524 1.00 96.50 98 SER A N 1
ATOM 720 C CA . SER A 1 98 ? -6.081 10.974 18.342 1.00 96.50 98 SER A CA 1
ATOM 721 C C . SER A 1 98 ? -4.801 11.558 18.945 1.00 96.50 98 SER A C 1
ATOM 723 O O . SER A 1 98 ? -4.438 12.683 18.619 1.00 96.50 98 SER A O 1
ATOM 725 N N . GLU A 1 99 ? -4.153 10.834 19.859 1.00 96.56 99 GLU A N 1
ATOM 726 C CA . GLU A 1 99 ? -2.890 11.244 20.485 1.00 96.56 99 GLU A CA 1
ATOM 727 C C . GLU A 1 99 ? -1.683 10.819 19.639 1.00 96.56 99 GLU A C 1
ATOM 729 O O . GLU A 1 99 ? -0.578 11.307 19.860 1.00 96.56 99 GLU A O 1
ATOM 734 N N . VAL A 1 100 ? -1.880 9.933 18.654 1.00 95.50 100 VAL A N 1
ATOM 735 C CA . VAL A 1 100 ? -0.854 9.611 17.658 1.00 95.50 100 VAL A CA 1
ATOM 736 C C . VAL A 1 100 ? -0.803 10.760 16.666 1.00 95.50 100 VAL A C 1
ATOM 738 O O . VAL A 1 100 ? -1.820 11.105 16.060 1.00 95.50 100 VAL A O 1
ATOM 741 N N . LEU A 1 101 ? 0.373 11.358 16.499 1.00 94.44 101 LEU A N 1
ATOM 742 C CA . LEU A 1 101 ? 0.560 12.530 15.654 1.00 94.44 101 LEU A CA 1
ATOM 743 C C . LEU A 1 101 ? 1.354 12.177 14.400 1.00 94.44 101 LEU A C 1
ATOM 745 O O . LEU A 1 101 ? 2.343 11.452 14.441 1.00 94.44 101 LEU A O 1
ATOM 749 N N . THR A 1 102 ? 0.920 12.742 13.280 1.00 91.75 102 THR A N 1
ATOM 750 C CA . THR A 1 102 ? 1.723 12.830 12.057 1.00 91.75 102 THR A CA 1
ATOM 751 C C . THR A 1 102 ? 2.940 13.736 12.270 1.00 91.75 102 THR A C 1
ATOM 753 O O . THR A 1 102 ? 3.000 14.491 13.241 1.00 91.75 102 THR A O 1
ATOM 756 N N . HIS A 1 103 ? 3.879 13.725 11.320 1.00 85.06 103 HIS A N 1
ATOM 757 C CA . HIS A 1 103 ? 5.032 14.632 11.328 1.00 85.06 103 HIS A CA 1
ATOM 758 C C . HIS A 1 103 ? 4.626 16.116 11.426 1.00 85.06 103 HIS A C 1
ATOM 760 O O . HIS A 1 103 ? 5.292 16.900 12.095 1.00 85.06 103 HIS A O 1
ATOM 766 N N . ASP A 1 104 ? 3.489 16.490 10.833 1.00 86.56 104 ASP A N 1
ATOM 767 C CA . ASP A 1 104 ? 2.974 17.864 10.846 1.00 86.56 104 ASP A CA 1
ATOM 768 C C . ASP A 1 104 ? 2.104 18.162 12.081 1.00 86.56 104 ASP A C 1
ATOM 770 O O . ASP A 1 104 ? 1.273 19.069 12.069 1.00 86.56 104 ASP A O 1
ATOM 774 N N . MET A 1 105 ? 2.259 17.376 13.153 1.00 90.56 105 MET A N 1
ATOM 775 C CA . MET A 1 105 ? 1.566 17.528 14.440 1.00 90.56 105 MET A CA 1
ATOM 776 C C . MET A 1 105 ? 0.035 17.403 14.374 1.00 90.56 105 MET A C 1
ATOM 778 O O . MET A 1 105 ? -0.668 17.750 15.322 1.00 90.56 105 MET A O 1
ATOM 782 N N . MET A 1 106 ? -0.499 16.861 13.277 1.00 92.00 106 MET A N 1
ATOM 783 C CA . MET A 1 106 ? -1.925 16.556 13.143 1.00 92.00 106 MET A CA 1
ATOM 784 C C . MET A 1 106 ? -2.248 15.165 13.703 1.00 92.00 106 MET A C 1
ATOM 786 O O . MET A 1 106 ? -1.468 14.241 13.450 1.00 92.00 106 MET A O 1
ATOM 790 N N . PRO A 1 107 ? -3.404 14.968 14.367 1.00 94.44 107 PRO A N 1
ATOM 791 C CA . PRO A 1 107 ? -3.864 13.646 14.786 1.00 94.44 107 PRO A CA 1
ATOM 792 C C . PRO A 1 107 ? -3.954 12.665 13.614 1.00 94.44 107 PRO A C 1
ATOM 794 O O . PRO A 1 107 ? -4.482 12.996 12.549 1.00 94.44 107 PRO A O 1
ATOM 797 N N . VAL A 1 108 ? -3.469 11.443 13.821 1.00 94.31 108 VAL A N 1
ATOM 798 C CA . VAL A 1 108 ? -3.577 10.351 12.847 1.00 94.31 108 VAL A CA 1
ATOM 799 C C . VAL A 1 108 ? -5.024 9.897 12.719 1.00 94.31 108 VAL A C 1
ATOM 801 O O . VAL A 1 108 ? -5.562 9.833 11.609 1.00 94.31 108 VAL A O 1
ATOM 804 N N . 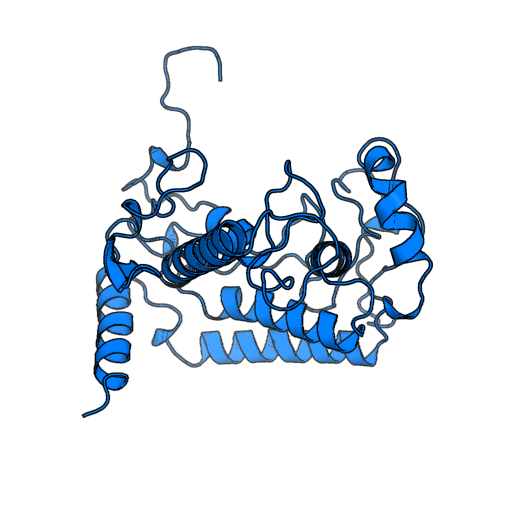ALA A 1 109 ? -5.664 9.626 13.857 1.00 95.75 109 ALA A N 1
ATOM 805 C CA . ALA A 1 109 ? -7.053 9.209 13.896 1.00 95.75 109 ALA A CA 1
ATOM 806 C C . ALA A 1 109 ? -8.014 10.366 14.147 1.00 95.75 109 ALA A C 1
ATOM 808 O O . ALA A 1 109 ? -7.861 11.163 15.073 1.00 95.75 109 ALA A O 1
ATOM 809 N N . TYR A 1 110 ? -9.058 10.389 13.326 1.00 94.06 110 TYR A N 1
ATOM 810 C CA . TYR A 1 110 ? -10.086 11.425 13.311 1.00 94.06 110 TYR A CA 1
ATOM 811 C C . TYR A 1 110 ? -11.509 10.854 13.341 1.00 94.06 110 TYR A C 1
ATOM 813 O O . TYR A 1 110 ? -12.452 11.583 13.653 1.00 94.06 110 TYR A O 1
ATOM 821 N N . ALA A 1 111 ? -11.690 9.564 13.035 1.00 94.69 111 ALA A N 1
ATOM 822 C CA . ALA A 1 111 ? -13.012 8.978 12.863 1.00 94.69 111 ALA A CA 1
ATOM 823 C C . ALA A 1 111 ? -13.711 8.738 14.207 1.00 94.69 111 ALA A C 1
ATOM 825 O O . ALA A 1 111 ? -13.091 8.379 15.211 1.00 94.69 111 ALA A O 1
ATOM 826 N N . SER A 1 112 ? -15.029 8.899 14.212 1.00 94.81 112 SER A N 1
ATOM 827 C CA . SER A 1 112 ? -15.906 8.530 15.330 1.00 94.81 112 SER A CA 1
ATOM 828 C C . SER A 1 112 ? -16.553 7.155 15.124 1.00 94.81 112 SER A C 1
ATOM 830 O O . SER A 1 112 ? -16.946 6.489 16.085 1.00 94.81 112 SER A O 1
ATOM 832 N N . SER A 1 113 ? -16.640 6.707 13.870 1.00 94.69 113 SER A N 1
ATOM 833 C CA . SER A 1 113 ? -17.266 5.450 13.466 1.00 94.69 113 SER A CA 1
ATOM 834 C C . SER A 1 113 ? -16.444 4.752 12.382 1.00 94.69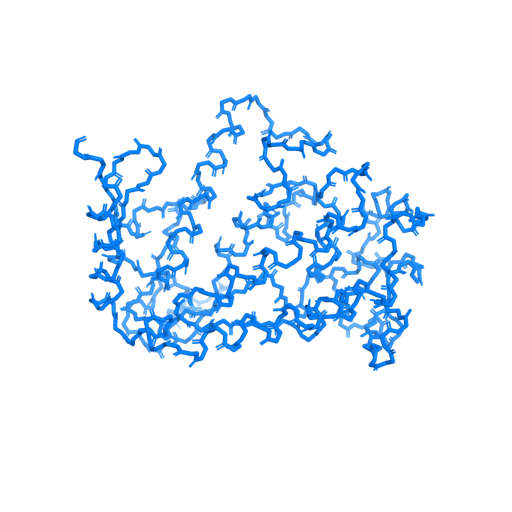 113 SER A C 1
ATOM 836 O O . SER A 1 113 ? -15.906 5.429 11.507 1.00 94.69 113 SER A O 1
ATOM 838 N N . PRO A 1 114 ? -16.378 3.405 12.359 1.00 95.88 114 PRO A N 1
ATOM 839 C CA . PRO A 1 114 ? -15.586 2.695 11.357 1.00 95.88 114 PRO A CA 1
ATOM 840 C C . PRO A 1 114 ? -16.029 2.945 9.911 1.00 95.88 114 PRO A C 1
ATOM 842 O O . PRO A 1 114 ? -15.224 2.803 8.997 1.00 95.88 114 PRO A O 1
ATOM 845 N N . ILE A 1 115 ? -17.291 3.323 9.683 1.00 95.19 115 ILE A N 1
ATOM 846 C CA . ILE A 1 115 ? -17.793 3.614 8.330 1.00 95.19 115 ILE A CA 1
ATOM 847 C C . ILE A 1 115 ? -17.250 4.929 7.757 1.00 95.19 115 ILE A C 1
ATOM 849 O O . ILE A 1 115 ? -17.385 5.159 6.563 1.00 95.19 115 ILE A O 1
ATOM 853 N N . GLU A 1 116 ? -16.665 5.793 8.590 1.00 95.31 116 GLU A N 1
ATOM 854 C CA . GLU A 1 116 ? -16.104 7.084 8.168 1.00 95.31 116 GLU A CA 1
ATOM 855 C C . GLU A 1 116 ? -14.700 6.928 7.558 1.00 95.31 116 GLU A C 1
ATOM 857 O O . GLU A 1 116 ? -14.171 7.877 6.984 1.00 95.31 116 GLU A O 1
ATOM 862 N N . THR A 1 117 ? -14.113 5.730 7.639 1.00 96.38 117 THR A N 1
ATOM 863 C CA . THR A 1 117 ? -12.725 5.461 7.251 1.00 96.38 117 THR A CA 1
ATOM 864 C C . THR A 1 117 ? -12.656 4.521 6.054 1.00 96.38 117 THR A C 1
ATOM 866 O O . THR A 1 117 ? -13.061 3.356 6.137 1.00 96.38 117 THR A O 1
ATOM 869 N N . VAL A 1 118 ? -12.060 5.007 4.965 1.00 98.12 118 VAL A N 1
ATOM 870 C CA . VAL A 1 118 ? -11.653 4.203 3.808 1.00 98.12 118 VAL A CA 1
ATOM 871 C C . VAL A 1 118 ? -10.156 3.948 3.879 1.00 98.12 118 VAL A C 1
ATOM 873 O O . VAL A 1 118 ? -9.348 4.848 3.651 1.00 98.12 118 VAL A O 1
ATOM 876 N N . ASN A 1 119 ? -9.781 2.714 4.193 1.00 98.56 119 ASN A N 1
ATOM 877 C CA . ASN A 1 119 ? -8.391 2.279 4.214 1.00 98.56 119 ASN A CA 1
ATOM 878 C C . ASN A 1 119 ? -7.971 1.825 2.813 1.00 98.56 119 ASN A C 1
ATOM 880 O O . ASN A 1 119 ? -8.678 1.047 2.172 1.00 98.56 119 ASN A O 1
ATOM 884 N N . TYR A 1 120 ? -6.810 2.285 2.358 1.00 98.69 120 TYR A N 1
ATOM 885 C CA . TYR A 1 120 ? -6.265 1.976 1.040 1.00 98.69 120 TYR A CA 1
ATOM 886 C C . TYR A 1 120 ? -4.736 2.045 1.056 1.00 98.69 120 TYR A C 1
ATOM 888 O O . TYR A 1 120 ? -4.145 2.647 1.951 1.00 98.69 120 TYR A O 1
ATOM 896 N N . VAL A 1 121 ? -4.106 1.428 0.058 1.00 98.44 121 VAL A N 1
ATOM 897 C CA . VAL A 1 121 ? -2.663 1.563 -0.225 1.00 98.44 121 VAL A CA 1
ATOM 898 C C . VAL A 1 121 ? -2.399 2.118 -1.622 1.00 98.44 121 VAL A C 1
ATOM 900 O O . VAL A 1 121 ? -1.309 2.595 -1.898 1.00 98.44 121 VAL A O 1
ATOM 903 N N . SER A 1 122 ? -3.394 2.100 -2.499 1.00 98.44 122 SER A N 1
ATOM 904 C CA . SER A 1 122 ? -3.271 2.501 -3.896 1.00 98.44 122 SER A CA 1
ATOM 905 C C . SER A 1 122 ? -4.603 3.041 -4.400 1.00 98.44 122 SER A C 1
ATOM 907 O O . SER A 1 122 ? -5.680 2.676 -3.920 1.00 98.44 122 SER A O 1
ATOM 909 N N . ALA A 1 123 ? -4.518 3.946 -5.366 1.00 98.44 123 ALA A N 1
ATOM 910 C CA . ALA A 1 123 ? -5.651 4.567 -6.028 1.00 98.44 123 ALA A CA 1
ATOM 911 C C . ALA A 1 123 ? -5.283 4.867 -7.490 1.00 98.44 123 ALA A C 1
ATOM 913 O O . ALA A 1 123 ? -4.277 4.381 -8.010 1.00 98.44 123 ALA A O 1
ATOM 914 N N . HIS A 1 124 ? -6.142 5.613 -8.183 1.00 97.88 124 HIS A N 1
ATOM 915 C CA . HIS A 1 124 ? -5.906 5.984 -9.576 1.00 97.88 124 HIS A CA 1
ATOM 916 C C . HIS A 1 124 ? -4.822 7.063 -9.714 1.00 97.88 124 HIS A C 1
ATOM 918 O O . HIS A 1 124 ? -4.115 7.071 -10.722 1.00 97.88 124 HIS A O 1
ATOM 924 N N . ASP A 1 125 ? -4.713 7.951 -8.729 1.00 95.62 125 ASP A N 1
ATOM 925 C CA . ASP A 1 125 ? -3.663 8.946 -8.571 1.00 95.62 125 ASP A CA 1
ATOM 926 C C . ASP A 1 125 ? -2.420 8.337 -7.907 1.00 95.62 125 ASP A C 1
ATOM 928 O O . ASP A 1 125 ? -2.521 7.396 -7.117 1.00 95.62 125 ASP A O 1
ATOM 932 N N . ASN A 1 126 ? -1.253 8.923 -8.189 1.00 97.62 126 ASN A N 1
ATOM 933 C CA . ASN A 1 126 ? 0.061 8.429 -7.761 1.00 97.62 126 ASN A CA 1
ATOM 934 C C . ASN A 1 126 ? 0.429 7.084 -8.421 1.00 97.62 126 ASN A C 1
ATOM 936 O O . ASN A 1 126 ? -0.256 6.587 -9.324 1.00 97.62 126 ASN A O 1
ATOM 940 N N . GLU A 1 127 ? 1.572 6.527 -8.027 1.00 98.69 127 GLU A N 1
ATOM 941 C CA . GLU A 1 127 ? 2.044 5.230 -8.497 1.00 98.69 127 GLU A CA 1
ATOM 942 C C . GLU A 1 127 ? 1.088 4.095 -8.082 1.00 98.69 127 GLU A C 1
ATOM 944 O O . GLU A 1 127 ? 0.468 4.117 -7.017 1.00 98.69 127 GLU A O 1
ATOM 949 N N . THR A 1 128 ? 0.992 3.053 -8.914 1.00 98.88 128 THR A N 1
ATOM 950 C CA . THR A 1 128 ? 0.282 1.820 -8.534 1.00 98.88 128 THR A CA 1
ATOM 951 C C . THR A 1 128 ? 0.976 1.119 -7.361 1.00 98.88 128 THR A C 1
ATOM 953 O O . THR A 1 128 ? 2.151 1.373 -7.086 1.00 98.88 128 THR A O 1
ATOM 956 N N . LEU A 1 129 ? 0.291 0.176 -6.700 1.00 98.88 129 LEU A N 1
ATOM 957 C CA . LEU A 1 129 ? 0.904 -0.601 -5.619 1.00 98.88 129 LEU A CA 1
ATOM 958 C C . LEU A 1 129 ? 2.163 -1.352 -6.087 1.00 98.88 129 LEU A C 1
ATOM 960 O O . LEU A 1 129 ? 3.186 -1.338 -5.403 1.00 98.88 129 LEU A O 1
ATOM 964 N N . PHE A 1 130 ? 2.116 -1.966 -7.271 1.00 98.88 130 PHE A N 1
ATOM 965 C CA . PHE A 1 130 ? 3.270 -2.685 -7.802 1.00 98.88 130 PHE A CA 1
ATOM 966 C C . PHE A 1 130 ? 4.431 -1.740 -8.125 1.00 98.88 130 PHE A C 1
ATOM 968 O O . PHE A 1 130 ? 5.584 -2.042 -7.805 1.00 98.88 130 PHE A O 1
ATOM 975 N N . ASP A 1 131 ? 4.128 -0.582 -8.717 1.00 98.88 131 ASP A N 1
ATOM 976 C CA . ASP A 1 131 ? 5.128 0.426 -9.060 1.00 98.88 131 ASP A CA 1
ATOM 977 C C . ASP A 1 131 ? 5.812 0.986 -7.810 1.00 98.88 131 ASP A C 1
ATOM 979 O O . ASP A 1 131 ? 7.040 0.998 -7.737 1.00 98.88 131 ASP A O 1
ATOM 983 N N . ILE A 1 132 ? 5.045 1.395 -6.796 1.00 98.62 132 ILE A N 1
ATOM 984 C CA . ILE A 1 132 ? 5.611 2.015 -5.594 1.00 98.62 132 ILE A CA 1
ATOM 985 C C . ILE A 1 132 ? 6.422 1.021 -4.756 1.00 98.62 132 ILE A C 1
ATOM 987 O O . ILE A 1 132 ? 7.479 1.381 -4.235 1.00 98.62 132 ILE A O 1
ATOM 991 N N . VAL A 1 133 ? 5.992 -0.247 -4.684 1.00 98.75 133 VAL A N 1
ATOM 992 C CA . VAL A 1 133 ? 6.784 -1.327 -4.073 1.00 98.75 133 VAL A CA 1
ATOM 993 C C . VAL A 1 133 ? 8.094 -1.496 -4.838 1.00 98.75 133 VAL A C 1
ATOM 995 O O . VAL A 1 133 ? 9.162 -1.462 -4.232 1.00 98.75 133 VAL A O 1
ATOM 998 N N . SER A 1 134 ? 8.035 -1.583 -6.167 1.00 98.69 134 SER A N 1
ATOM 999 C CA . SER A 1 134 ? 9.223 -1.729 -7.016 1.00 98.69 134 SER A CA 1
ATOM 1000 C C . SER A 1 134 ? 10.175 -0.531 -6.931 1.00 98.69 134 SER A C 1
ATOM 1002 O O . SER A 1 134 ? 11.388 -0.693 -7.051 1.00 98.69 134 SER A O 1
ATOM 1004 N N . LEU A 1 135 ? 9.654 0.673 -6.691 1.00 98.12 135 LEU A N 1
ATOM 1005 C CA . LEU A 1 135 ? 10.467 1.871 -6.512 1.00 98.12 135 LEU A CA 1
ATOM 1006 C C . LEU A 1 135 ? 11.178 1.886 -5.153 1.00 98.12 135 LEU A C 1
ATOM 1008 O O . LEU A 1 135 ? 12.363 2.213 -5.100 1.00 98.12 135 LEU A O 1
ATOM 1012 N N . LYS A 1 136 ? 10.459 1.539 -4.076 1.00 98.44 136 LYS A N 1
ATOM 1013 C CA . LYS A 1 136 ? 10.907 1.726 -2.686 1.00 98.44 136 LYS A CA 1
ATOM 1014 C C . LYS A 1 136 ? 11.663 0.545 -2.093 1.00 98.44 136 LYS A C 1
ATOM 1016 O O . LYS A 1 136 ? 12.482 0.766 -1.208 1.00 98.44 136 LYS A O 1
ATOM 1021 N N . THR A 1 137 ? 11.405 -0.685 -2.522 1.00 98.38 137 THR A N 1
ATOM 1022 C CA . THR A 1 137 ? 12.180 -1.839 -2.038 1.00 98.38 137 THR A CA 1
ATOM 1023 C C . THR A 1 137 ? 13.625 -1.783 -2.529 1.00 98.38 137 THR A C 1
ATOM 1025 O O . THR A 1 137 ? 13.903 -1.152 -3.550 1.00 98.38 137 THR A O 1
ATOM 1028 N N . ALA A 1 138 ? 14.531 -2.472 -1.831 1.00 96.75 138 ALA A N 1
ATOM 1029 C CA . ALA A 1 138 ? 15.895 -2.684 -2.311 1.00 96.75 138 ALA A CA 1
ATOM 1030 C C . ALA A 1 138 ? 15.903 -3.241 -3.750 1.00 96.75 138 ALA A C 1
ATOM 1032 O O . ALA A 1 138 ? 14.997 -3.974 -4.163 1.00 96.75 138 ALA A O 1
ATOM 1033 N N . GLU A 1 139 ? 16.888 -2.841 -4.553 1.00 94.56 139 GLU A N 1
ATOM 1034 C CA . GLU A 1 139 ? 16.901 -3.166 -5.986 1.00 94.56 139 GLU A CA 1
ATOM 1035 C C . GLU A 1 139 ? 17.171 -4.654 -6.255 1.00 94.56 139 GLU A C 1
ATOM 1037 O O . GLU A 1 139 ? 16.679 -5.199 -7.244 1.00 94.56 139 GLU A O 1
ATOM 1042 N N . ASP A 1 140 ? 17.889 -5.317 -5.352 1.00 93.81 140 ASP A N 1
ATOM 1043 C CA . ASP A 1 140 ? 18.398 -6.683 -5.472 1.00 93.81 140 ASP A CA 1
ATOM 1044 C C . ASP A 1 140 ? 17.404 -7.784 -5.074 1.00 93.81 140 ASP A C 1
ATOM 1046 O O . ASP A 1 140 ? 17.667 -8.957 -5.343 1.00 93.81 140 ASP A O 1
ATOM 1050 N N . ILE A 1 141 ? 16.241 -7.446 -4.504 1.00 96.31 141 ILE A N 1
ATOM 1051 C CA . ILE A 1 141 ? 15.231 -8.471 -4.205 1.00 96.31 141 ILE A CA 1
ATOM 1052 C C . ILE A 1 141 ? 14.573 -9.038 -5.456 1.00 96.31 141 ILE A C 1
ATOM 1054 O O . ILE A 1 141 ? 14.545 -8.419 -6.525 1.00 96.31 141 ILE A O 1
ATOM 1058 N N . SER A 1 142 ? 13.992 -10.225 -5.307 1.00 97.94 142 SER A N 1
ATOM 1059 C CA . SER A 1 142 ? 13.290 -10.919 -6.381 1.00 97.94 142 SER A CA 1
ATOM 1060 C C . SER A 1 142 ? 11.925 -10.287 -6.696 1.00 97.94 142 SER A C 1
ATOM 1062 O O . SER A 1 142 ? 11.342 -9.553 -5.890 1.00 97.94 142 SER A O 1
ATOM 1064 N N . VAL A 1 143 ? 11.378 -10.574 -7.882 1.00 98.56 143 VAL A N 1
ATOM 1065 C CA . VAL A 1 143 ? 9.978 -10.233 -8.185 1.00 98.56 143 VAL A CA 1
ATOM 1066 C C . VAL A 1 143 ? 9.008 -11.019 -7.303 1.00 98.56 143 VAL A C 1
ATOM 1068 O O . VAL A 1 143 ? 7.993 -10.459 -6.896 1.00 98.56 143 VAL A O 1
ATOM 1071 N N . ASP A 1 144 ? 9.334 -12.260 -6.933 1.00 98.62 144 ASP A N 1
ATOM 1072 C CA . ASP A 1 144 ? 8.559 -13.066 -5.987 1.00 98.62 144 ASP A CA 1
ATOM 1073 C C . ASP A 1 144 ? 8.383 -12.345 -4.643 1.00 98.62 144 ASP A C 1
ATOM 1075 O O . ASP A 1 144 ? 7.260 -12.219 -4.146 1.00 98.62 144 ASP A O 1
ATOM 1079 N N . ASP A 1 145 ? 9.459 -11.784 -4.088 1.00 98.50 145 ASP A N 1
ATOM 1080 C CA . ASP A 1 145 ? 9.404 -11.022 -2.836 1.00 98.50 145 ASP A CA 1
ATOM 1081 C C . ASP A 1 145 ? 8.558 -9.756 -2.989 1.00 98.50 145 ASP A C 1
ATOM 1083 O O . ASP A 1 145 ? 7.712 -9.468 -2.138 1.00 98.50 145 ASP A O 1
ATOM 1087 N N . ARG A 1 146 ? 8.684 -9.038 -4.113 1.00 98.69 146 ARG A N 1
ATOM 1088 C CA . ARG A 1 146 ? 7.813 -7.886 -4.412 1.00 98.69 146 ARG A CA 1
ATOM 1089 C C . ARG A 1 146 ? 6.343 -8.293 -4.501 1.00 98.69 146 ARG A C 1
ATOM 1091 O O . ARG A 1 146 ? 5.487 -7.574 -3.983 1.00 98.69 146 ARG A O 1
ATOM 1098 N N . CYS A 1 147 ? 6.030 -9.451 -5.081 1.00 98.75 147 CYS A N 1
ATOM 1099 C CA . CYS A 1 147 ? 4.664 -9.983 -5.129 1.00 98.75 147 CYS A CA 1
ATOM 1100 C C . CYS A 1 147 ? 4.134 -10.297 -3.722 1.00 98.75 147 CYS A C 1
ATOM 1102 O O . CYS A 1 147 ? 2.989 -9.968 -3.402 1.00 98.75 147 CYS A O 1
ATOM 1104 N N . ARG A 1 148 ? 4.971 -10.861 -2.842 1.00 98.69 148 ARG A N 1
ATOM 1105 C CA . ARG A 1 148 ? 4.617 -11.104 -1.432 1.00 98.69 148 ARG A CA 1
ATOM 1106 C C . ARG A 1 148 ? 4.399 -9.802 -0.663 1.00 98.69 148 ARG A C 1
ATOM 1108 O O . ARG A 1 148 ? 3.474 -9.734 0.143 1.00 98.69 148 ARG A O 1
ATOM 1115 N N . ILE A 1 149 ? 5.183 -8.761 -0.941 1.00 98.75 149 ILE A N 1
ATOM 1116 C CA . ILE A 1 149 ? 4.999 -7.423 -0.357 1.00 98.75 149 ILE A CA 1
ATOM 1117 C C . ILE A 1 149 ? 3.677 -6.794 -0.829 1.00 98.75 149 ILE A C 1
ATOM 1119 O O . ILE A 1 149 ? 2.926 -6.274 -0.004 1.00 98.75 149 ILE A O 1
ATOM 1123 N N . ASN A 1 150 ? 3.336 -6.906 -2.120 1.00 98.81 150 ASN A N 1
ATOM 1124 C CA . ASN A 1 150 ? 2.028 -6.482 -2.649 1.00 98.81 150 ASN A CA 1
ATOM 1125 C C . ASN A 1 150 ? 0.879 -7.219 -1.937 1.00 98.81 150 ASN A C 1
ATOM 1127 O O . ASN A 1 150 ? -0.106 -6.607 -1.509 1.00 98.81 150 ASN A O 1
ATOM 1131 N N . HIS A 1 151 ? 1.023 -8.534 -1.745 1.00 98.75 151 HIS A N 1
ATOM 1132 C CA . HIS A 1 151 ? 0.053 -9.329 -0.997 1.00 98.75 151 HIS A CA 1
ATOM 1133 C C . HIS A 1 151 ? -0.055 -8.891 0.471 1.00 98.75 151 HIS A C 1
ATOM 1135 O O . HIS A 1 151 ? -1.163 -8.783 0.995 1.00 98.75 151 HIS A O 1
ATOM 1141 N N . LEU A 1 152 ? 1.059 -8.592 1.144 1.00 98.75 152 LEU A N 1
ATOM 1142 C CA . LEU A 1 152 ? 1.046 -8.105 2.524 1.00 98.75 152 LEU A CA 1
ATOM 1143 C C . LEU A 1 152 ? 0.327 -6.753 2.637 1.00 98.75 152 LEU A C 1
ATOM 1145 O O . LEU A 1 152 ? -0.539 -6.594 3.498 1.00 98.75 152 LEU A O 1
ATOM 1149 N N . ALA A 1 153 ? 0.629 -5.808 1.745 1.00 98.69 153 ALA A N 1
ATOM 1150 C CA . ALA A 1 153 ? -0.015 -4.496 1.719 1.00 98.69 153 ALA A CA 1
ATOM 1151 C C . ALA A 1 153 ? -1.538 -4.616 1.532 1.00 98.69 153 ALA A C 1
ATOM 1153 O O . ALA A 1 153 ? -2.313 -4.067 2.318 1.00 98.69 153 ALA A O 1
ATOM 1154 N N . THR A 1 154 ? -1.981 -5.410 0.552 1.00 98.69 154 THR A N 1
ATOM 1155 C CA . THR A 1 154 ? -3.415 -5.663 0.327 1.00 98.69 154 THR A CA 1
ATOM 1156 C C . THR A 1 154 ? -4.062 -6.451 1.468 1.00 98.69 154 THR A C 1
ATOM 1158 O O . THR A 1 154 ? -5.222 -6.196 1.787 1.00 98.69 154 THR A O 1
ATOM 1161 N N . SER A 1 155 ? -3.331 -7.345 2.145 1.00 98.69 155 SER A N 1
ATOM 1162 C CA . SER A 1 155 ? -3.812 -8.079 3.329 1.00 98.69 155 SER A CA 1
ATOM 1163 C C . SER A 1 155 ? -4.121 -7.155 4.500 1.00 98.69 155 SER A C 1
ATOM 1165 O O . SER A 1 155 ? -5.171 -7.305 5.128 1.00 98.69 155 SER A O 1
ATOM 1167 N N . ILE A 1 156 ? -3.241 -6.186 4.780 1.00 98.62 156 ILE A N 1
ATOM 1168 C CA . ILE A 1 156 ? -3.451 -5.190 5.843 1.00 98.62 156 ILE A CA 1
ATOM 1169 C C . ILE A 1 156 ? -4.767 -4.445 5.595 1.00 98.62 156 ILE A C 1
ATOM 1171 O O . ILE A 1 156 ? -5.591 -4.327 6.502 1.00 98.62 156 ILE A O 1
ATOM 1175 N N . ILE A 1 157 ? -5.015 -4.024 4.352 1.00 98.69 157 ILE A N 1
ATOM 1176 C CA . ILE A 1 157 ? -6.254 -3.337 3.976 1.00 98.69 157 ILE A CA 1
ATOM 1177 C C . ILE A 1 157 ? -7.460 -4.281 4.047 1.00 98.69 157 ILE A C 1
ATOM 1179 O O . ILE A 1 157 ? -8.436 -3.975 4.736 1.00 98.69 157 ILE A O 1
ATOM 1183 N N . ALA A 1 158 ? -7.387 -5.457 3.420 1.00 98.56 158 ALA A N 1
ATOM 1184 C CA . ALA A 1 158 ? -8.476 -6.433 3.368 1.00 98.56 158 ALA A CA 1
ATOM 1185 C C . ALA A 1 158 ? -8.926 -6.929 4.746 1.00 98.56 158 ALA A C 1
ATOM 1187 O O . ALA A 1 158 ? -10.096 -7.277 4.915 1.00 98.56 158 ALA A O 1
ATOM 1188 N N . LEU A 1 159 ? -8.031 -6.959 5.733 1.00 98.31 159 LEU A N 1
ATOM 1189 C CA . LEU A 1 159 ? -8.315 -7.443 7.085 1.00 98.31 159 LEU A CA 1
ATOM 1190 C C . LEU A 1 159 ? -8.487 -6.312 8.114 1.00 98.31 159 LEU A C 1
ATOM 1192 O O . LEU A 1 159 ? -8.773 -6.594 9.277 1.00 98.31 159 LEU A O 1
ATOM 1196 N N . SER A 1 160 ? -8.374 -5.046 7.696 1.00 98.25 160 SER A N 1
ATOM 1197 C CA . SER A 1 160 ? -8.633 -3.884 8.553 1.00 98.25 160 SER A CA 1
ATOM 1198 C C . SER A 1 160 ? -10.119 -3.728 8.899 1.00 98.25 160 SER A C 1
ATOM 1200 O O . SER A 1 160 ? -11.006 -4.091 8.115 1.00 98.25 160 SER A O 1
ATOM 1202 N N . GLN A 1 161 ? -10.412 -3.150 10.066 1.00 98.38 161 GLN A N 1
ATOM 1203 C CA . GLN A 1 161 ? -11.736 -2.588 10.333 1.00 98.38 161 GLN A CA 1
ATOM 1204 C C . GLN A 1 161 ? -11.966 -1.350 9.451 1.00 98.38 161 GLN A C 1
ATOM 1206 O O . GLN A 1 161 ? -11.024 -0.737 8.954 1.00 98.38 161 GLN A O 1
ATOM 1211 N N . GLY A 1 162 ? -13.232 -0.973 9.274 1.00 96.75 162 GLY A N 1
ATOM 1212 C CA . GLY A 1 162 ? -13.629 0.094 8.355 1.00 96.75 162 GLY A CA 1
ATOM 1213 C C . GLY A 1 162 ? -13.856 -0.407 6.929 1.00 96.75 162 GLY A C 1
ATOM 1214 O O . GLY A 1 162 ? -14.185 -1.583 6.717 1.00 96.75 162 GLY A O 1
ATOM 1215 N N . ILE A 1 163 ? -13.745 0.490 5.951 1.00 98.19 163 ILE A N 1
ATOM 1216 C CA . ILE A 1 163 ? -14.043 0.203 4.544 1.00 98.19 163 ILE A CA 1
ATOM 1217 C C . ILE A 1 163 ? -12.722 0.002 3.785 1.00 98.19 163 ILE A C 1
ATOM 1219 O O . ILE A 1 163 ? -11.978 0.962 3.615 1.00 98.19 163 ILE A O 1
ATOM 1223 N N . PRO A 1 164 ? -12.392 -1.216 3.320 1.00 98.50 164 PRO A N 1
ATOM 1224 C CA . PRO A 1 164 ? -11.230 -1.419 2.471 1.00 98.50 164 PRO A CA 1
ATOM 1225 C C . PRO A 1 164 ? -11.529 -0.925 1.057 1.00 98.50 164 PRO A C 1
ATOM 1227 O O . PRO A 1 164 ? -12.612 -1.170 0.519 1.00 98.50 164 PRO A O 1
ATOM 1230 N N . PHE A 1 165 ? -10.546 -0.282 0.449 1.00 98.75 165 PHE A N 1
ATOM 1231 C CA . PHE A 1 165 ? -10.568 0.137 -0.942 1.00 98.75 165 PHE A CA 1
ATOM 1232 C C . PHE A 1 165 ? -9.361 -0.452 -1.669 1.00 98.75 165 PHE A C 1
ATOM 1234 O O . PHE A 1 165 ? -8.251 -0.460 -1.137 1.00 98.75 165 PHE A O 1
ATOM 1241 N N . PHE A 1 166 ? -9.604 -0.935 -2.885 1.00 98.75 166 PHE A N 1
ATOM 1242 C CA . PHE A 1 166 ? -8.592 -1.503 -3.768 1.00 98.75 166 PHE A CA 1
ATOM 1243 C C . PHE A 1 166 ? -8.663 -0.793 -5.111 1.00 98.75 166 PHE A C 1
ATOM 1245 O O . PHE A 1 166 ? -9.752 -0.592 -5.662 1.00 98.75 166 PHE A O 1
ATOM 1252 N N . HIS A 1 167 ? -7.507 -0.420 -5.638 1.00 98.75 167 HIS A N 1
ATOM 1253 C CA . HIS A 1 167 ? -7.401 0.093 -6.988 1.00 98.75 167 HIS A CA 1
ATOM 1254 C C . HIS A 1 167 ? -7.506 -1.070 -7.978 1.00 98.75 167 HIS A C 1
ATOM 1256 O O . HIS A 1 167 ? -6.901 -2.121 -7.781 1.00 98.75 167 HIS A O 1
ATOM 1262 N N . ALA A 1 168 ? -8.264 -0.881 -9.063 1.00 98.75 168 ALA A N 1
ATOM 1263 C CA . ALA A 1 168 ? -8.363 -1.883 -10.119 1.00 98.75 168 ALA A CA 1
ATOM 1264 C C . ALA A 1 168 ? -6.962 -2.209 -10.657 1.00 98.75 168 ALA A C 1
ATOM 1266 O O . ALA A 1 168 ? -6.293 -1.337 -11.234 1.00 98.75 168 ALA A O 1
ATOM 1267 N N . GLY A 1 169 ? -6.527 -3.451 -10.453 1.00 98.50 169 GLY A N 1
ATOM 1268 C CA . GLY A 1 169 ? -5.188 -3.892 -10.793 1.00 98.50 169 GLY A CA 1
ATOM 1269 C C . GLY A 1 169 ? -4.319 -4.321 -9.612 1.00 98.50 169 GLY A C 1
ATOM 1270 O O . GLY A 1 169 ? -3.317 -4.995 -9.851 1.00 98.50 169 GLY A O 1
ATOM 1271 N N . ASP A 1 170 ? -4.669 -3.976 -8.368 1.00 98.75 170 ASP A N 1
ATOM 1272 C CA . ASP A 1 170 ? -3.930 -4.432 -7.177 1.00 98.75 170 ASP A CA 1
ATOM 1273 C C . ASP A 1 170 ? -3.839 -5.967 -7.125 1.00 98.75 170 ASP A C 1
ATOM 1275 O O . ASP A 1 170 ? -2.827 -6.533 -6.712 1.00 98.75 170 ASP A O 1
ATOM 1279 N N . GLU A 1 171 ? -4.887 -6.644 -7.594 1.00 98.31 171 GLU A N 1
ATOM 1280 C CA . GLU A 1 171 ? -5.013 -8.098 -7.648 1.00 98.31 171 GLU A CA 1
ATOM 1281 C C . GLU A 1 171 ? -4.213 -8.753 -8.776 1.00 98.31 171 GLU A C 1
ATOM 1283 O O . GLU A 1 171 ? -3.935 -9.943 -8.701 1.00 98.31 171 GLU A O 1
ATOM 1288 N N . ILE A 1 172 ? -3.820 -7.994 -9.800 1.00 98.75 172 ILE A N 1
ATOM 1289 C CA . ILE A 1 172 ? -3.038 -8.473 -10.955 1.00 98.75 172 ILE A CA 1
ATOM 1290 C C . ILE A 1 172 ? -1.662 -7.805 -11.048 1.00 98.75 172 ILE A C 1
ATOM 1292 O O . ILE A 1 172 ? -1.041 -7.804 -12.111 1.00 98.75 172 ILE A O 1
ATOM 1296 N N . LEU A 1 173 ? -1.173 -7.228 -9.943 1.00 98.88 173 LEU A N 1
ATOM 1297 C CA . LEU A 1 173 ? 0.132 -6.560 -9.873 1.00 98.88 173 LEU A CA 1
ATOM 1298 C C . LEU A 1 173 ? 0.279 -5.416 -10.890 1.00 98.88 173 LEU A C 1
ATOM 1300 O O . LEU A 1 173 ? 1.381 -5.172 -11.380 1.00 98.88 173 LEU A O 1
ATOM 1304 N N . ARG A 1 174 ? -0.822 -4.744 -11.249 1.00 98.88 174 ARG A N 1
ATOM 1305 C CA . ARG A 1 174 ? -0.863 -3.719 -12.302 1.00 98.88 174 ARG A CA 1
ATOM 1306 C C . ARG A 1 174 ? 0.235 -2.685 -12.109 1.00 98.88 174 ARG A C 1
ATOM 1308 O O . ARG A 1 174 ? 0.376 -2.123 -11.031 1.00 98.88 174 ARG A O 1
ATOM 1315 N N . SER A 1 175 ? 0.916 -2.379 -13.202 1.00 98.88 175 SER A N 1
ATOM 1316 C CA . SER A 1 175 ? 1.892 -1.313 -13.333 1.00 98.88 175 SER A CA 1
ATOM 1317 C C . SER A 1 175 ? 1.392 -0.267 -14.329 1.00 98.88 175 SER A C 1
ATOM 1319 O O . SER A 1 175 ? 0.666 -0.568 -15.277 1.00 98.88 175 SER A O 1
ATOM 1321 N N . LYS A 1 176 ? 1.798 0.981 -14.124 1.00 98.88 176 LYS A N 1
ATOM 1322 C CA . LYS A 1 176 ? 1.712 2.059 -15.116 1.00 98.88 176 LYS A CA 1
ATOM 1323 C C . LYS A 1 176 ? 3.103 2.468 -15.594 1.00 98.88 176 LYS A C 1
ATOM 1325 O O . LYS A 1 176 ? 3.324 3.608 -15.989 1.00 98.88 176 LYS A O 1
ATOM 1330 N N . SER A 1 177 ? 4.065 1.548 -15.524 1.00 98.62 177 SER A N 1
ATOM 1331 C CA . SER A 1 177 ? 5.466 1.802 -15.856 1.00 98.62 177 SER A CA 1
ATOM 1332 C C . SER A 1 177 ? 6.057 2.955 -15.021 1.00 98.62 177 SER A C 1
ATOM 1334 O O . SER A 1 177 ? 6.805 3.782 -15.541 1.00 98.62 177 SER A O 1
ATOM 1336 N N . LEU A 1 178 ? 5.701 3.012 -13.726 1.00 98.62 178 LEU A N 1
ATOM 1337 C CA . LEU A 1 178 ? 6.062 4.078 -12.774 1.00 98.62 178 LEU A CA 1
ATOM 1338 C C . LEU A 1 178 ? 5.504 5.480 -13.107 1.00 98.62 178 LEU A C 1
ATOM 1340 O O . LEU A 1 178 ? 6.053 6.482 -12.650 1.00 98.62 178 LEU A O 1
ATOM 1344 N N . ASP A 1 179 ? 4.418 5.579 -13.882 1.00 98.69 179 ASP A N 1
ATOM 1345 C CA . ASP A 1 179 ? 3.701 6.847 -14.055 1.00 98.69 179 ASP A CA 1
ATOM 1346 C C . ASP A 1 179 ? 2.936 7.234 -12.781 1.00 98.69 179 ASP A C 1
ATOM 1348 O O . ASP A 1 179 ? 2.027 6.518 -12.352 1.00 98.69 179 ASP A O 1
ATOM 1352 N N . ARG A 1 180 ? 3.281 8.388 -12.202 1.00 97.75 180 ARG A N 1
ATOM 1353 C CA . ARG A 1 180 ? 2.648 8.896 -10.977 1.00 97.75 180 ARG A CA 1
ATOM 1354 C C . ARG A 1 180 ? 1.340 9.661 -11.216 1.00 97.75 180 ARG A C 1
ATOM 1356 O O . ARG A 1 180 ? 0.631 9.966 -10.266 1.00 97.75 180 ARG A O 1
ATOM 1363 N N . ASP A 1 181 ? 1.051 10.089 -12.443 1.00 98.00 181 ASP A N 1
ATOM 1364 C CA . ASP A 1 181 ? -0.120 10.929 -12.742 1.00 98.00 181 ASP A CA 1
ATOM 1365 C C . ASP A 1 181 ? -0.616 10.631 -14.160 1.00 98.00 181 ASP A C 1
ATOM 1367 O O . ASP A 1 181 ? -0.403 11.389 -15.109 1.00 98.00 181 ASP A O 1
ATOM 1371 N N . SER A 1 182 ? -1.257 9.468 -14.293 1.00 97.88 182 SER A N 1
ATOM 1372 C CA . SER A 1 182 ? -1.543 8.839 -15.584 1.00 97.88 182 SER A CA 1
ATOM 1373 C C . SER A 1 182 ? -2.856 9.275 -16.243 1.00 97.88 182 SER A C 1
ATOM 1375 O O . SER A 1 182 ? -3.331 8.608 -17.168 1.00 97.88 182 SER A O 1
ATOM 1377 N N . TYR A 1 183 ? -3.457 10.379 -15.783 1.00 97.75 183 TYR A N 1
ATOM 1378 C CA . TYR A 1 183 ? -4.791 10.831 -16.206 1.00 97.75 183 TYR A CA 1
ATOM 1379 C C . TYR A 1 183 ? -4.916 11.047 -17.726 1.00 97.75 183 TYR A C 1
ATOM 1381 O O . TYR A 1 183 ? -5.992 10.857 -18.284 1.00 97.75 183 TYR A O 1
ATOM 1389 N N . ASN A 1 184 ? -3.817 11.420 -18.394 1.00 97.81 184 ASN A N 1
ATOM 1390 C CA . ASN A 1 184 ? -3.749 11.665 -19.839 1.00 97.81 184 ASN A CA 1
ATOM 1391 C C . ASN A 1 184 ? -2.595 10.892 -20.509 1.00 97.81 184 ASN A C 1
ATOM 1393 O O . ASN A 1 184 ? -2.010 11.342 -21.492 1.00 97.81 184 ASN A O 1
ATOM 1397 N N . SER A 1 185 ? -2.246 9.726 -19.961 1.00 98.31 185 SER A N 1
ATOM 1398 C CA . SER A 1 185 ? -1.180 8.858 -20.495 1.00 98.31 185 SER A CA 1
ATOM 1399 C C . SER A 1 185 ? -1.703 7.787 -21.464 1.00 98.31 185 SER A C 1
ATOM 1401 O O . SER A 1 185 ? -0.951 6.921 -21.908 1.00 98.31 185 SER A O 1
ATOM 1403 N N . GLY A 1 186 ? -2.995 7.853 -21.807 1.00 98.25 186 GLY A N 1
ATOM 1404 C CA . GLY A 1 186 ? -3.662 6.963 -22.757 1.00 98.25 186 GLY A CA 1
ATOM 1405 C C . GLY A 1 186 ? -3.718 5.500 -22.314 1.00 98.25 186 GLY A C 1
ATOM 1406 O O . GLY A 1 186 ? -3.328 5.143 -21.196 1.00 98.25 186 GLY A O 1
ATOM 1407 N N . ASP A 1 187 ? -4.194 4.645 -23.217 1.00 98.50 187 ASP A N 1
ATOM 1408 C CA . ASP A 1 187 ? -4.369 3.210 -22.959 1.00 98.50 187 ASP A CA 1
ATOM 1409 C C . ASP A 1 187 ? -3.037 2.490 -22.732 1.00 98.50 187 ASP A C 1
ATOM 1411 O O . ASP A 1 187 ? -2.970 1.538 -21.960 1.00 98.50 18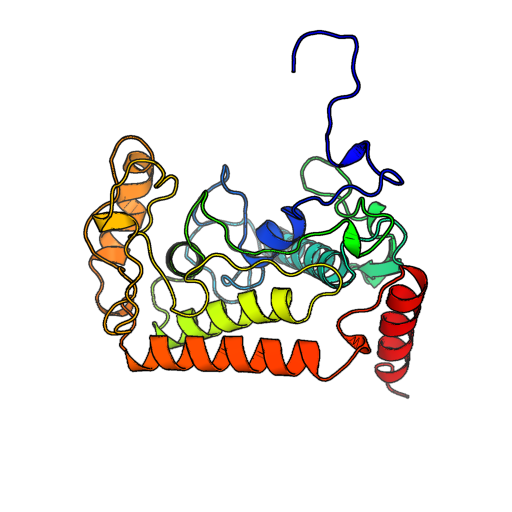7 ASP A O 1
ATOM 1415 N N . TRP A 1 188 ? -1.960 2.974 -23.360 1.00 98.69 188 TRP A N 1
ATOM 1416 C CA . TRP A 1 188 ? -0.633 2.362 -23.292 1.00 98.69 188 TRP A CA 1
ATOM 1417 C C . TRP A 1 188 ? -0.115 2.237 -21.852 1.00 98.69 188 TRP A C 1
ATOM 1419 O O . TRP A 1 188 ? 0.213 1.144 -21.394 1.00 98.69 188 TRP A O 1
ATOM 1429 N N . PHE A 1 189 ? -0.088 3.342 -21.102 1.00 98.69 189 PHE A N 1
ATOM 1430 C CA . PHE A 1 189 ? 0.377 3.326 -19.712 1.00 98.69 189 PHE A CA 1
ATOM 1431 C C . PHE A 1 189 ? -0.704 2.857 -18.731 1.00 98.69 189 PHE A C 1
ATOM 1433 O O . PHE A 1 189 ? -0.373 2.367 -17.657 1.00 98.69 189 PHE A O 1
ATOM 1440 N N . ASN A 1 190 ? -1.991 2.959 -19.084 1.00 98.75 190 ASN A N 1
ATOM 1441 C CA . ASN A 1 190 ? -3.093 2.588 -18.190 1.00 98.75 190 ASN A CA 1
ATOM 1442 C C . ASN A 1 190 ? -3.632 1.163 -18.381 1.00 98.75 190 ASN A C 1
ATOM 1444 O O . ASN A 1 190 ? -4.580 0.810 -17.672 1.00 98.75 190 ASN A O 1
ATOM 1448 N N . LYS A 1 191 ? -3.046 0.362 -19.281 1.00 98.75 191 LYS A N 1
ATOM 1449 C CA . LYS A 1 191 ? -3.513 -0.979 -19.659 1.00 98.75 191 LYS A CA 1
ATOM 1450 C C . LYS A 1 191 ? -3.898 -1.834 -18.444 1.00 98.75 191 LYS A C 1
ATOM 1452 O O . LYS A 1 191 ? -3.137 -1.972 -17.487 1.00 98.75 191 LYS A O 1
ATOM 1457 N N . LEU A 1 192 ? -5.075 -2.448 -18.526 1.00 98.69 192 LEU A N 1
ATOM 1458 C CA . LEU A 1 192 ? -5.502 -3.566 -17.688 1.00 98.69 192 LEU A CA 1
ATOM 1459 C C . LEU A 1 192 ? -5.541 -4.810 -18.570 1.00 98.69 192 LEU A C 1
ATOM 1461 O O . LEU A 1 192 ? -6.270 -4.847 -19.560 1.00 98.69 192 LEU A O 1
ATOM 1465 N N . ASP A 1 193 ? -4.726 -5.805 -18.240 1.00 98.50 193 ASP A N 1
ATOM 1466 C CA . ASP A 1 193 ? -4.587 -7.012 -19.046 1.00 98.50 193 ASP A CA 1
ATOM 1467 C C . ASP A 1 193 ? -5.251 -8.212 -18.366 1.00 98.50 193 ASP A C 1
ATOM 1469 O O . ASP A 1 193 ? -4.657 -8.901 -17.539 1.00 98.50 193 ASP A O 1
ATOM 1473 N N . PHE A 1 194 ? -6.500 -8.478 -18.741 1.00 98.38 194 PHE A N 1
ATOM 1474 C CA . PHE A 1 194 ? -7.260 -9.619 -18.226 1.00 98.38 194 PHE A CA 1
ATOM 1475 C C . PHE A 1 194 ? -6.894 -10.956 -18.886 1.00 98.38 194 PHE A C 1
ATOM 1477 O O . PHE A 1 194 ? -7.476 -11.978 -18.536 1.00 98.38 194 PHE A O 1
ATOM 1484 N N . THR A 1 195 ? -5.932 -10.979 -19.817 1.00 98.50 195 THR A N 1
ATOM 1485 C CA . THR A 1 195 ? -5.301 -12.241 -20.242 1.00 98.50 195 THR A CA 1
ATOM 1486 C C . THR A 1 195 ? -4.270 -12.729 -19.223 1.00 98.50 195 THR A C 1
ATOM 1488 O O . THR A 1 195 ? -3.813 -13.861 -19.326 1.00 98.50 195 THR A O 1
ATOM 1491 N N . TYR A 1 196 ? -3.898 -11.878 -18.255 1.00 98.50 196 TYR A N 1
ATOM 1492 C CA . TYR A 1 196 ? -2.897 -12.132 -17.214 1.00 98.50 196 TYR A CA 1
ATOM 1493 C C . TYR A 1 196 ? -1.471 -12.386 -17.734 1.00 98.50 196 TYR A C 1
ATOM 1495 O O . TYR A 1 196 ? -0.580 -12.717 -16.956 1.00 98.50 196 TYR A O 1
ATOM 1503 N N . GLN A 1 197 ? -1.212 -12.158 -19.026 1.00 98.19 197 GLN A N 1
ATOM 1504 C CA . GLN A 1 197 ? 0.108 -12.352 -19.640 1.00 98.19 197 GLN A CA 1
ATOM 1505 C C . GLN A 1 197 ? 1.111 -11.243 -19.292 1.00 98.19 197 GLN A C 1
ATOM 1507 O O . GLN A 1 197 ? 2.325 -11.423 -19.412 1.00 98.19 197 GLN A O 1
ATOM 1512 N N . SER A 1 198 ? 0.627 -10.070 -18.882 1.00 97.81 198 SER A N 1
ATOM 1513 C CA . SER A 1 198 ? 1.462 -8.933 -18.512 1.00 97.81 198 SER A CA 1
ATOM 1514 C C . SER A 1 198 ? 0.779 -8.068 -17.464 1.00 97.81 198 SER A C 1
ATOM 1516 O O . SER A 1 198 ? -0.422 -7.849 -17.524 1.00 97.81 198 SER A O 1
ATOM 1518 N N . ASN A 1 199 ? 1.559 -7.496 -16.550 1.00 98.75 199 ASN A N 1
ATOM 1519 C CA . ASN A 1 199 ? 1.074 -6.472 -15.629 1.00 98.75 199 ASN A CA 1
ATOM 1520 C C . ASN A 1 199 ? 1.313 -5.034 -16.132 1.00 98.75 199 ASN A C 1
ATOM 1522 O O . ASN A 1 199 ? 1.073 -4.096 -15.382 1.00 98.75 199 ASN A O 1
ATOM 1526 N N . ASN A 1 200 ? 1.813 -4.859 -17.364 1.00 98.81 200 ASN A N 1
ATOM 1527 C CA . ASN A 1 200 ? 2.200 -3.576 -17.967 1.00 98.81 200 ASN A CA 1
ATOM 1528 C C . ASN A 1 200 ? 3.498 -2.924 -17.420 1.00 98.81 200 ASN A C 1
ATOM 1530 O O . ASN A 1 200 ? 3.777 -1.764 -17.717 1.00 98.81 200 ASN A O 1
ATOM 1534 N N . TRP A 1 201 ? 4.334 -3.653 -16.666 1.00 98.81 201 TRP A N 1
ATOM 1535 C CA . TRP A 1 201 ? 5.654 -3.164 -16.239 1.00 98.81 201 TRP A CA 1
ATOM 1536 C C . TRP A 1 201 ? 6.654 -3.108 -17.401 1.00 98.81 201 TRP A C 1
ATOM 1538 O O . TRP A 1 201 ? 6.766 -4.053 -18.190 1.00 98.81 201 TRP A O 1
ATOM 1548 N N . GLY A 1 202 ? 7.443 -2.030 -17.459 1.00 98.38 202 GLY A N 1
ATOM 1549 C CA . GLY A 1 202 ? 8.554 -1.907 -18.407 1.00 98.38 202 GLY A CA 1
ATOM 1550 C C . GLY A 1 202 ? 8.130 -1.564 -19.836 1.00 98.38 202 GLY A C 1
ATOM 1551 O O . GLY A 1 202 ? 8.842 -1.912 -20.773 1.00 98.38 202 GLY A O 1
ATOM 1552 N N . VAL A 1 203 ? 7.000 -0.874 -20.029 1.00 98.50 203 VAL A N 1
ATOM 1553 C CA . VAL A 1 203 ? 6.485 -0.463 -21.357 1.00 98.50 203 VAL A CA 1
ATOM 1554 C C . VAL A 1 203 ? 7.033 0.891 -21.837 1.00 98.50 203 VAL A C 1
ATOM 1556 O O . VAL A 1 203 ? 6.454 1.546 -22.701 1.00 98.50 203 VAL A O 1
ATOM 1559 N N . GLY A 1 204 ? 8.169 1.314 -21.279 1.00 98.31 204 GLY A N 1
ATOM 1560 C CA . GLY A 1 204 ? 8.817 2.596 -21.556 1.00 98.31 204 GLY A CA 1
ATOM 1561 C C . GLY A 1 204 ? 8.774 3.556 -20.369 1.00 98.31 204 GLY A C 1
ATOM 1562 O O . GLY A 1 204 ? 8.075 3.320 -19.382 1.00 98.31 204 GLY A O 1
ATOM 1563 N N . LEU A 1 205 ? 9.559 4.633 -20.466 1.00 98.69 205 LEU A N 1
ATOM 1564 C CA . LEU A 1 205 ? 9.535 5.710 -19.478 1.00 98.69 205 LEU A CA 1
ATOM 1565 C C . LEU A 1 205 ? 8.179 6.433 -19.528 1.00 98.69 205 LEU A C 1
ATOM 1567 O O . LEU A 1 205 ? 7.703 6.735 -20.625 1.00 98.69 205 LEU A O 1
ATOM 1571 N N . PRO A 1 206 ? 7.579 6.746 -18.369 1.00 98.50 206 PRO A N 1
ATOM 1572 C CA . PRO A 1 206 ? 6.288 7.418 -18.310 1.00 98.50 206 PRO A CA 1
ATOM 1573 C C . PRO A 1 206 ? 6.396 8.881 -18.780 1.00 98.50 206 PRO A C 1
ATOM 1575 O O . PRO A 1 206 ? 7.499 9.442 -18.768 1.00 98.50 206 PRO A O 1
ATOM 1578 N N . PRO A 1 207 ? 5.286 9.539 -19.174 1.00 98.50 207 PRO A N 1
ATOM 1579 C CA . PRO A 1 207 ? 5.316 10.861 -19.798 1.00 98.50 207 PRO A CA 1
ATOM 1580 C C . PRO A 1 207 ? 6.094 11.924 -19.012 1.00 98.50 207 PRO A C 1
ATOM 1582 O O . PRO A 1 207 ? 5.947 12.081 -17.796 1.00 98.50 207 PRO A O 1
ATOM 1585 N N . LYS A 1 208 ? 6.895 12.706 -19.747 1.00 97.94 208 LYS A N 1
ATOM 1586 C CA . LYS A 1 208 ? 7.859 13.691 -19.225 1.00 97.94 208 LYS A CA 1
ATOM 1587 C C . LYS A 1 208 ? 7.245 14.664 -18.216 1.00 97.94 208 LYS A C 1
ATOM 1589 O O . LYS A 1 208 ? 7.806 14.861 -17.143 1.00 97.94 208 LYS A O 1
ATOM 1594 N N . ALA A 1 209 ? 6.078 15.228 -18.538 1.00 96.69 209 ALA A N 1
ATOM 1595 C CA . ALA A 1 209 ? 5.465 16.345 -17.812 1.00 96.69 209 ALA A CA 1
ATOM 1596 C C . ALA A 1 209 ? 5.315 16.118 -16.297 1.00 96.69 209 ALA A C 1
ATOM 1598 O O . ALA A 1 209 ? 5.373 17.076 -15.528 1.00 96.69 209 ALA A O 1
ATOM 1599 N N . LYS A 1 210 ? 5.118 14.866 -15.865 1.00 96.12 210 LYS A N 1
ATOM 1600 C CA . LYS A 1 210 ? 4.895 14.514 -14.455 1.00 96.12 210 LYS A CA 1
ATOM 1601 C C . LYS A 1 210 ? 6.005 13.663 -13.846 1.00 96.12 210 LYS A C 1
ATOM 1603 O O . LYS A 1 210 ? 6.063 13.575 -12.621 1.00 96.12 210 LYS A O 1
ATOM 1608 N N . ASN A 1 211 ? 6.884 13.092 -14.674 1.00 98.19 211 ASN A N 1
ATOM 1609 C CA . ASN A 1 211 ? 7.780 12.010 -14.268 1.00 98.19 211 ASN A CA 1
ATOM 1610 C C . ASN A 1 211 ? 9.268 12.247 -14.578 1.00 98.19 211 ASN A C 1
ATOM 1612 O O . ASN A 1 211 ? 10.105 11.524 -14.042 1.00 98.19 211 ASN A O 1
ATOM 1616 N N . GLU A 1 212 ? 9.627 13.248 -15.394 1.00 98.12 212 GLU A N 1
ATOM 1617 C CA 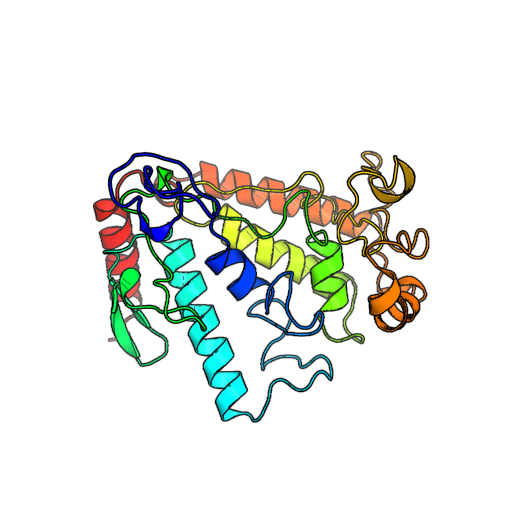. GLU A 1 212 ? 11.008 13.441 -15.878 1.00 98.12 212 GLU A CA 1
ATOM 1618 C C . GLU A 1 212 ? 12.047 13.501 -14.755 1.00 98.12 212 GLU A C 1
ATOM 1620 O O . GLU A 1 212 ? 13.100 12.873 -14.849 1.00 98.12 212 GLU A O 1
ATOM 1625 N N . LYS A 1 213 ? 11.722 14.194 -13.657 1.00 97.56 213 LYS A N 1
ATOM 1626 C CA . LYS A 1 213 ? 12.601 14.316 -12.486 1.00 97.56 213 LYS A CA 1
ATOM 1627 C C . LYS A 1 213 ? 13.008 12.953 -11.907 1.00 97.56 213 LYS A C 1
ATOM 1629 O O . LYS A 1 213 ? 14.122 12.815 -11.413 1.00 97.56 213 LYS A O 1
ATOM 1634 N N . ASN A 1 214 ? 12.127 11.957 -11.990 1.00 97.81 214 ASN A N 1
ATOM 1635 C CA . ASN A 1 214 ? 12.339 10.625 -11.428 1.00 97.81 214 ASN A CA 1
ATOM 1636 C C . ASN A 1 214 ? 12.860 9.615 -12.463 1.00 97.81 214 ASN A C 1
ATOM 1638 O O . ASN A 1 214 ? 13.226 8.502 -12.087 1.00 97.81 214 ASN A O 1
ATOM 1642 N N . TRP A 1 215 ? 12.961 9.971 -13.750 1.00 98.50 215 TRP A N 1
ATOM 1643 C CA . TRP A 1 215 ? 13.485 9.074 -14.787 1.00 98.50 215 TRP A CA 1
ATOM 1644 C C . TRP A 1 215 ? 14.856 8.455 -14.475 1.00 98.50 215 TRP A C 1
ATOM 1646 O O . TRP A 1 215 ? 15.021 7.276 -14.793 1.00 98.50 215 TRP A O 1
ATOM 1656 N N . PRO A 1 216 ? 15.820 9.150 -13.830 1.00 98.12 216 PRO A N 1
ATOM 1657 C CA . PRO A 1 216 ? 17.081 8.525 -13.430 1.00 98.12 216 PRO A CA 1
ATOM 1658 C C . PRO A 1 216 ? 16.904 7.324 -12.488 1.00 98.12 216 PRO A C 1
ATOM 1660 O O . PRO A 1 216 ? 17.661 6.365 -12.586 1.00 98.12 216 PRO A O 1
ATOM 1663 N N . LEU A 1 217 ? 15.879 7.345 -11.627 1.00 96.94 217 LEU A N 1
ATOM 1664 C CA . LEU A 1 217 ? 15.542 6.241 -10.718 1.00 96.94 217 LEU A CA 1
ATOM 1665 C C . LEU A 1 217 ? 14.731 5.143 -11.424 1.00 96.94 217 LEU A C 1
ATOM 1667 O O . LEU A 1 217 ? 14.911 3.954 -11.157 1.00 96.94 217 LEU A O 1
ATOM 1671 N N . ILE A 1 218 ? 13.841 5.550 -12.334 1.00 98.25 218 ILE A N 1
ATOM 1672 C CA . ILE A 1 218 ? 12.900 4.675 -13.046 1.00 98.25 218 ILE A CA 1
ATOM 1673 C C . ILE A 1 218 ? 13.615 3.845 -14.121 1.00 98.25 218 ILE A C 1
ATOM 1675 O O . ILE A 1 218 ? 13.409 2.637 -14.216 1.00 98.25 218 ILE A O 1
ATOM 1679 N N . LYS A 1 219 ? 14.472 4.476 -14.932 1.00 98.25 219 LYS A N 1
ATOM 1680 C CA . LYS A 1 219 ? 15.122 3.851 -16.093 1.00 98.25 219 LYS A CA 1
ATOM 1681 C C . LYS A 1 219 ? 15.846 2.533 -15.768 1.00 98.25 219 LYS A C 1
ATOM 1683 O O . LYS A 1 219 ? 15.575 1.563 -16.476 1.00 98.25 219 LYS A O 1
ATOM 1688 N N . PRO A 1 220 ? 16.726 2.445 -14.748 1.00 97.62 220 PRO A N 1
ATOM 1689 C CA . PRO A 1 220 ? 17.406 1.185 -14.439 1.00 97.62 220 PRO A CA 1
ATOM 1690 C C . PRO A 1 220 ? 16.438 0.085 -13.977 1.00 97.62 220 PRO A C 1
ATOM 1692 O O . PRO A 1 220 ? 16.608 -1.067 -14.365 1.00 97.62 220 PRO A O 1
ATOM 1695 N N . ARG A 1 221 ? 15.378 0.435 -13.232 1.00 98.12 221 ARG A N 1
ATOM 1696 C CA . ARG A 1 221 ? 14.356 -0.516 -12.755 1.00 98.12 221 ARG A CA 1
ATOM 1697 C C . ARG A 1 221 ? 13.537 -1.098 -13.906 1.00 98.12 221 ARG A C 1
ATOM 1699 O O . ARG A 1 221 ? 13.343 -2.307 -13.970 1.00 98.12 221 ARG A O 1
ATOM 1706 N N . LEU A 1 222 ? 13.098 -0.255 -14.844 1.00 98.31 222 LEU A N 1
ATOM 1707 C CA . LEU A 1 222 ? 12.338 -0.711 -16.015 1.00 98.31 222 LEU A CA 1
ATOM 1708 C C . LEU A 1 222 ? 13.188 -1.552 -16.980 1.00 98.31 222 LEU A C 1
ATOM 1710 O O . LEU A 1 222 ? 12.653 -2.435 -17.644 1.00 98.31 222 LEU A O 1
ATOM 1714 N N . ALA A 1 223 ? 14.494 -1.280 -17.068 1.00 97.69 223 ALA A N 1
ATOM 1715 C CA . ALA A 1 223 ? 15.414 -2.031 -17.920 1.00 97.69 223 ALA A CA 1
ATOM 1716 C C . ALA A 1 223 ? 15.790 -3.407 -17.343 1.00 97.69 223 ALA A C 1
ATOM 1718 O O . ALA A 1 223 ? 16.248 -4.272 -18.089 1.00 97.69 223 ALA A O 1
ATOM 1719 N N . ASN A 1 224 ? 15.615 -3.616 -16.035 1.00 97.38 224 ASN A N 1
ATOM 1720 C CA . ASN A 1 224 ? 15.987 -4.858 -15.377 1.00 97.38 224 ASN A CA 1
ATOM 1721 C C . ASN A 1 224 ? 14.862 -5.911 -15.496 1.00 97.38 224 ASN A C 1
ATOM 1723 O O . ASN A 1 224 ? 13.792 -5.738 -14.903 1.00 97.38 224 ASN A O 1
ATOM 1727 N N . PRO A 1 225 ? 15.084 -7.035 -16.207 1.00 95.75 225 PRO A N 1
ATOM 1728 C CA . PRO A 1 225 ? 14.066 -8.069 -16.370 1.00 95.75 225 PRO A CA 1
ATOM 1729 C C . PRO A 1 225 ? 13.668 -8.746 -15.050 1.00 95.75 225 PRO A C 1
ATOM 1731 O O . PRO A 1 225 ? 12.563 -9.278 -14.975 1.00 95.75 225 PRO A O 1
ATOM 1734 N N . SER A 1 226 ? 14.503 -8.694 -14.001 1.00 96.44 226 SER A N 1
ATOM 1735 C CA . SER A 1 226 ? 14.187 -9.296 -12.696 1.00 96.44 226 SER A CA 1
ATOM 1736 C C . SER A 1 226 ? 13.039 -8.605 -11.955 1.00 96.44 226 SER A C 1
ATOM 1738 O O . SER A 1 226 ? 12.531 -9.165 -10.989 1.00 96.44 226 SER A O 1
ATOM 1740 N N . PHE A 1 227 ? 12.616 -7.415 -12.394 1.00 98.25 227 PHE A N 1
ATOM 1741 C CA . PHE A 1 227 ? 11.464 -6.703 -11.835 1.00 98.25 227 PHE A CA 1
ATOM 1742 C C . PHE A 1 227 ? 10.137 -7.134 -12.464 1.00 98.25 227 PHE A C 1
ATOM 1744 O O . PHE A 1 227 ? 9.080 -6.871 -11.896 1.00 98.25 227 PHE A O 1
ATOM 1751 N N . LYS A 1 228 ? 10.160 -7.758 -13.646 1.00 98.31 228 LYS A N 1
ATOM 1752 C CA . LYS A 1 228 ? 8.946 -8.010 -14.424 1.00 98.31 228 LYS A CA 1
ATOM 1753 C C . LYS A 1 228 ? 8.254 -9.298 -13.953 1.00 98.31 228 LYS A C 1
ATOM 1755 O O . LYS A 1 228 ? 8.846 -10.372 -14.077 1.00 98.31 228 LYS A O 1
ATOM 1760 N N . PRO A 1 229 ? 7.000 -9.238 -13.467 1.00 98.50 229 PRO A N 1
ATOM 1761 C CA . PRO A 1 229 ? 6.276 -10.439 -13.080 1.00 98.50 229 PRO A CA 1
ATOM 1762 C C . PRO A 1 229 ? 5.867 -11.238 -14.318 1.00 98.50 229 PRO A C 1
ATOM 1764 O O . PRO A 1 229 ? 5.584 -10.692 -15.387 1.00 98.50 229 PRO A O 1
ATOM 1767 N N . ARG A 1 230 ? 5.838 -12.558 -14.144 1.00 98.38 230 ARG A N 1
ATOM 1768 C CA . ARG A 1 230 ? 5.324 -13.532 -15.119 1.00 98.38 230 ARG A CA 1
ATOM 1769 C C . ARG A 1 230 ? 3.867 -13.873 -14.802 1.00 98.38 230 ARG A C 1
ATOM 1771 O O . ARG A 1 230 ? 3.422 -13.631 -13.683 1.00 98.38 230 ARG A O 1
ATOM 1778 N N . GLU A 1 231 ? 3.164 -14.488 -15.749 1.00 98.62 231 GLU A N 1
ATOM 1779 C CA . GLU A 1 231 ? 1.755 -14.902 -15.619 1.00 98.62 231 GLU A CA 1
ATOM 1780 C C . GLU A 1 231 ? 1.461 -15.650 -14.305 1.00 98.62 231 GLU A C 1
ATOM 1782 O O . GLU A 1 231 ? 0.502 -15.328 -13.609 1.00 98.62 231 GLU A O 1
ATOM 1787 N N . GLU A 1 232 ? 2.343 -16.566 -13.893 1.00 98.62 232 GLU A N 1
ATOM 1788 C CA . GLU A 1 232 ? 2.220 -17.308 -12.628 1.00 98.62 232 GLU A CA 1
ATOM 1789 C C . GLU A 1 232 ? 2.145 -16.403 -11.383 1.00 98.62 232 GLU A C 1
ATOM 1791 O O . GLU A 1 232 ? 1.379 -16.681 -10.461 1.00 98.62 232 GLU A O 1
ATOM 1796 N N . HIS A 1 233 ? 2.871 -15.280 -11.373 1.00 98.88 233 HIS A N 1
ATOM 1797 C CA . HIS A 1 233 ? 2.848 -14.314 -10.271 1.00 98.88 233 HIS A CA 1
ATOM 1798 C C . HIS A 1 233 ? 1.532 -13.535 -10.259 1.00 98.88 233 HIS A C 1
ATOM 1800 O O . HIS A 1 233 ? 0.963 -13.286 -9.197 1.00 98.88 233 HIS A O 1
ATOM 1806 N N . ILE A 1 234 ? 1.046 -13.162 -11.447 1.00 98.94 234 ILE A N 1
ATOM 1807 C CA . ILE A 1 234 ? -0.196 -12.406 -11.627 1.00 98.94 234 ILE A CA 1
ATOM 1808 C C . ILE A 1 234 ? -1.383 -13.267 -11.182 1.00 98.94 234 ILE A C 1
ATOM 1810 O O . ILE A 1 234 ? -2.185 -12.829 -10.360 1.00 98.94 234 ILE A O 1
ATOM 1814 N N . LEU A 1 235 ? -1.459 -14.520 -11.637 1.00 98.81 235 LEU A N 1
ATOM 1815 C CA . LEU A 1 235 ? -2.507 -15.460 -11.225 1.00 98.81 235 LEU A CA 1
ATOM 1816 C C . LEU A 1 235 ? -2.448 -15.771 -9.721 1.00 98.81 235 LEU A C 1
ATOM 1818 O O . LEU A 1 235 ? -3.490 -15.844 -9.065 1.00 98.81 235 LEU A O 1
ATOM 1822 N N . ALA A 1 236 ? -1.246 -15.897 -9.147 1.00 98.81 236 ALA A N 1
ATOM 1823 C CA . ALA A 1 236 ? -1.091 -16.057 -7.703 1.00 98.81 236 ALA A CA 1
ATOM 1824 C C . ALA A 1 236 ? -1.609 -14.831 -6.929 1.00 98.81 236 ALA A C 1
ATOM 1826 O O . ALA A 1 236 ? -2.290 -14.993 -5.915 1.00 98.81 236 ALA A O 1
ATOM 1827 N N . ALA A 1 237 ? -1.343 -13.610 -7.405 1.00 98.81 237 ALA A N 1
ATOM 1828 C CA . ALA A 1 237 ? -1.862 -12.383 -6.799 1.00 98.81 237 ALA A CA 1
ATOM 1829 C C . ALA A 1 237 ? -3.402 -12.317 -6.838 1.00 98.81 237 ALA A C 1
ATOM 1831 O O . ALA A 1 237 ? -4.021 -11.959 -5.827 1.00 98.81 237 ALA A O 1
ATOM 1832 N N . VAL A 1 238 ? -4.020 -12.770 -7.937 1.00 98.75 238 VAL A N 1
ATOM 1833 C CA . VAL A 1 238 ? -5.484 -12.844 -8.079 1.00 98.75 238 VAL A CA 1
ATOM 1834 C C . VAL A 1 238 ? -6.078 -13.781 -7.032 1.00 98.75 238 VAL A C 1
ATOM 1836 O O . VAL A 1 238 ? -6.991 -13.397 -6.291 1.00 98.75 238 VAL A O 1
ATOM 1839 N N . GLU A 1 239 ? -5.554 -15.006 -6.929 1.00 98.69 239 GLU A N 1
ATOM 1840 C CA . GLU A 1 239 ? -6.049 -15.978 -5.950 1.00 98.69 239 GLU A CA 1
ATOM 1841 C C . GLU A 1 239 ? -5.813 -15.508 -4.513 1.00 98.69 239 GLU A C 1
ATOM 1843 O O . GLU A 1 239 ? -6.683 -15.680 -3.654 1.00 98.69 239 GLU A O 1
ATOM 1848 N N . ASN A 1 240 ? -4.690 -14.839 -4.253 1.00 98.25 240 ASN A N 1
ATOM 1849 C CA . ASN A 1 240 ? -4.387 -14.264 -2.951 1.00 98.25 240 ASN A CA 1
ATOM 1850 C C . ASN A 1 240 ? -5.421 -13.210 -2.529 1.00 98.25 240 ASN A C 1
ATOM 1852 O O . ASN A 1 240 ? -5.988 -13.332 -1.437 1.00 98.25 240 ASN A O 1
ATOM 1856 N N . LEU A 1 241 ? -5.732 -12.213 -3.371 1.00 98.25 241 LEU A N 1
ATOM 1857 C CA . LEU A 1 241 ? -6.729 -11.199 -3.001 1.00 98.25 241 LEU A CA 1
ATOM 1858 C C . LEU A 1 241 ? -8.131 -11.803 -2.874 1.00 98.25 241 LEU A C 1
ATOM 1860 O O . LEU A 1 241 ? -8.853 -11.513 -1.918 1.00 98.25 241 LEU A O 1
ATOM 1864 N N . LYS A 1 242 ? -8.506 -12.713 -3.776 1.00 98.62 242 LYS A N 1
ATOM 1865 C CA . LYS A 1 242 ? -9.768 -13.459 -3.690 1.00 98.62 242 LYS A CA 1
ATOM 1866 C C . LYS A 1 242 ? -9.890 -14.224 -2.370 1.00 98.62 242 LYS A C 1
ATOM 1868 O O . LYS A 1 242 ? -10.954 -14.203 -1.747 1.00 98.62 242 LYS A O 1
ATOM 1873 N N . ASN A 1 243 ? -8.819 -14.867 -1.909 1.00 98.62 243 ASN A N 1
ATOM 1874 C CA . ASN A 1 243 ? -8.804 -15.573 -0.629 1.00 98.62 243 ASN A CA 1
ATOM 1875 C C . ASN A 1 243 ? -8.882 -14.613 0.567 1.00 98.62 243 ASN A C 1
ATOM 1877 O O . ASN A 1 243 ? -9.644 -14.881 1.497 1.00 98.62 243 ASN A O 1
ATOM 1881 N N . LEU A 1 244 ? -8.201 -13.464 0.523 1.00 98.50 244 LEU A N 1
ATOM 1882 C CA . LEU A 1 244 ? -8.344 -12.419 1.546 1.00 98.50 244 LEU A CA 1
ATOM 1883 C C . LEU A 1 244 ? -9.785 -11.915 1.655 1.00 98.50 244 LEU A C 1
ATOM 1885 O O . LEU A 1 244 ? -10.309 -11.769 2.760 1.00 98.50 244 LEU A O 1
ATOM 1889 N N . LEU A 1 245 ? -10.455 -11.699 0.521 1.00 98.50 245 LEU A N 1
ATOM 1890 C CA . LEU A 1 245 ? -11.858 -11.291 0.507 1.00 98.50 245 LEU A CA 1
ATOM 1891 C C . LEU A 1 245 ? -12.759 -12.386 1.092 1.00 98.50 245 LEU A C 1
ATOM 1893 O O . LEU A 1 245 ? -13.593 -12.086 1.946 1.00 98.50 245 LEU A O 1
ATOM 1897 N N . LYS A 1 246 ? -12.555 -13.661 0.731 1.00 98.69 246 LYS A N 1
ATOM 1898 C CA . LYS A 1 246 ? -13.274 -14.782 1.368 1.00 98.69 246 LYS A CA 1
ATOM 1899 C C . LYS A 1 246 ? -13.084 -14.784 2.887 1.00 98.69 246 LYS A C 1
ATOM 1901 O O . LYS A 1 246 ? -14.070 -14.902 3.610 1.00 98.69 246 LYS A O 1
ATOM 1906 N N . ILE A 1 247 ? -11.857 -14.589 3.377 1.00 98.62 247 ILE A N 1
ATOM 1907 C CA . ILE A 1 247 ? -11.565 -14.494 4.817 1.00 98.62 247 ILE A CA 1
ATOM 1908 C C . ILE A 1 247 ? -12.325 -13.319 5.437 1.00 98.62 247 ILE A C 1
ATOM 1910 O O . ILE A 1 247 ? -13.055 -13.520 6.408 1.00 98.62 247 ILE A O 1
ATOM 1914 N N . ARG A 1 248 ? -12.240 -12.117 4.853 1.00 98.31 248 ARG A N 1
ATOM 1915 C CA . ARG A 1 248 ? -12.955 -10.923 5.337 1.00 98.31 248 ARG A CA 1
ATOM 1916 C C . ARG A 1 248 ? -14.462 -11.162 5.474 1.00 98.31 248 ARG A C 1
ATOM 1918 O O . ARG A 1 248 ? -15.086 -10.696 6.431 1.00 98.31 248 ARG A O 1
ATOM 1925 N N . TYR A 1 249 ? -15.062 -11.859 4.514 1.00 98.31 249 TYR A N 1
ATOM 1926 C CA . TYR A 1 249 ? -16.499 -12.127 4.512 1.00 98.31 249 TYR A CA 1
ATOM 1927 C C . TYR A 1 249 ? -16.901 -13.370 5.316 1.00 98.31 249 TYR A C 1
ATOM 1929 O O . TYR A 1 249 ? -18.072 -13.474 5.676 1.00 98.31 249 TYR A O 1
ATOM 1937 N N . SER A 1 250 ? -15.953 -14.235 5.689 1.00 98.44 250 SER A N 1
ATOM 1938 C CA . SER A 1 250 ? -16.205 -15.432 6.506 1.00 98.44 250 SER A CA 1
ATOM 1939 C C . SER A 1 250 ? -16.609 -15.132 7.954 1.00 98.44 250 SER A C 1
ATOM 1941 O O . SER A 1 250 ? -17.238 -15.968 8.595 1.00 98.44 250 SER A O 1
ATOM 1943 N N . SER A 1 251 ? -16.270 -13.948 8.481 1.00 97.44 251 SER A N 1
ATOM 1944 C CA . SER A 1 251 ? -16.548 -13.587 9.872 1.00 97.44 251 SER A CA 1
ATOM 1945 C C . SER A 1 251 ? -17.013 -12.135 10.022 1.00 97.44 251 SER A C 1
ATOM 1947 O O . SER A 1 251 ? -16.361 -11.220 9.511 1.00 97.44 251 SER A O 1
ATOM 1949 N N . PRO A 1 252 ? -18.091 -11.873 10.788 1.00 96.69 252 PRO A N 1
ATOM 1950 C CA . PRO A 1 252 ? -18.470 -10.516 11.181 1.00 96.69 252 PRO A CA 1
ATOM 1951 C C . PRO A 1 252 ? -17.404 -9.790 12.017 1.00 96.69 252 PRO A C 1
ATOM 1953 O O . PRO A 1 252 ? -17.395 -8.562 12.043 1.00 96.69 252 PRO A O 1
ATOM 1956 N N . LEU A 1 253 ? -16.485 -10.518 12.668 1.00 96.62 253 LEU A N 1
ATOM 1957 C CA . LEU A 1 253 ? -15.447 -9.937 13.532 1.00 96.62 253 LEU A CA 1
ATOM 1958 C C . LEU A 1 253 ? -14.433 -9.070 12.769 1.00 96.62 253 LEU A C 1
ATOM 1960 O O . LEU A 1 253 ? -13.786 -8.218 13.367 1.00 96.62 253 LEU A O 1
ATOM 1964 N N . ILE A 1 254 ? -14.310 -9.250 11.452 1.00 96.12 254 ILE A N 1
ATOM 1965 C CA . ILE A 1 254 ? -13.415 -8.457 10.587 1.00 96.12 254 ILE A CA 1
ATOM 1966 C C . ILE A 1 254 ? -14.128 -7.179 10.081 1.00 96.12 254 ILE A C 1
ATOM 1968 O O . ILE A 1 254 ? -13.521 -6.310 9.462 1.00 96.12 254 ILE A O 1
ATOM 1972 N N . ARG A 1 255 ? -15.439 -7.044 10.336 1.00 97.69 255 ARG A N 1
ATOM 1973 C CA . ARG A 1 255 ? -16.299 -5.962 9.820 1.00 97.69 255 ARG A CA 1
ATOM 1974 C C . ARG A 1 255 ? -17.243 -5.431 10.902 1.00 97.69 255 ARG A C 1
ATOM 1976 O O . ARG A 1 255 ? -18.460 -5.353 10.706 1.00 97.69 255 ARG A O 1
ATOM 1983 N N . LEU A 1 256 ? -16.683 -5.103 12.063 1.00 97.69 256 LEU A N 1
ATOM 1984 C CA . LEU A 1 256 ? -17.436 -4.580 13.199 1.00 97.69 256 LEU A CA 1
ATOM 1985 C C . LEU A 1 256 ? -18.003 -3.194 12.871 1.00 97.69 256 LEU A C 1
ATOM 1987 O O . LEU A 1 256 ? -17.386 -2.387 12.179 1.00 97.69 256 LEU A O 1
ATOM 1991 N N . ARG A 1 257 ? -19.214 -2.923 13.366 1.00 95.12 257 ARG A N 1
ATOM 1992 C CA . ARG A 1 257 ? -19.999 -1.741 12.970 1.00 95.12 257 ARG A CA 1
ATOM 1993 C C . ARG A 1 257 ? -19.886 -0.554 13.923 1.00 95.12 257 ARG A C 1
ATOM 1995 O O . ARG A 1 257 ? -20.390 0.515 13.600 1.00 95.12 257 ARG A O 1
ATOM 2002 N N . THR A 1 258 ? -19.281 -0.730 15.096 1.00 95.88 258 THR A N 1
ATOM 2003 C CA . THR A 1 258 ? -19.230 0.307 16.134 1.00 95.88 258 THR A CA 1
ATOM 2004 C C . THR A 1 258 ? -17.838 0.420 16.736 1.00 95.88 258 THR A C 1
ATOM 2006 O O . THR A 1 258 ? -17.123 -0.576 16.863 1.00 95.88 258 THR A O 1
ATOM 2009 N N . ALA A 1 259 ? -17.474 1.635 17.154 1.00 95.69 259 ALA A N 1
ATOM 2010 C CA . ALA A 1 259 ? -16.203 1.904 17.821 1.00 95.69 259 ALA A CA 1
ATOM 2011 C C . ALA A 1 259 ? -16.021 1.057 19.092 1.00 95.69 259 ALA A C 1
ATOM 2013 O O . ALA A 1 259 ? -14.963 0.470 19.300 1.00 95.69 259 ALA A O 1
ATOM 2014 N N . ASN A 1 260 ? -17.083 0.905 19.894 1.00 96.31 260 ASN A N 1
ATOM 2015 C CA . ASN A 1 260 ? -17.047 0.089 21.110 1.00 96.31 260 ASN A CA 1
ATOM 2016 C C . ASN A 1 260 ? -16.750 -1.395 20.815 1.00 96.31 260 ASN A C 1
ATOM 2018 O O . ASN A 1 260 ? -15.914 -2.008 21.474 1.00 96.31 260 ASN A O 1
ATOM 2022 N N . ALA A 1 261 ? -17.381 -1.974 19.786 1.00 96.50 261 ALA A N 1
ATOM 2023 C CA . ALA A 1 261 ? -17.111 -3.361 19.408 1.00 96.50 261 ALA A CA 1
ATOM 2024 C C . ALA A 1 261 ? -15.651 -3.557 18.965 1.00 96.50 261 ALA A C 1
ATOM 2026 O O . ALA A 1 261 ? -15.030 -4.557 19.325 1.00 96.50 261 ALA A O 1
ATOM 2027 N N . ILE A 1 262 ? -15.093 -2.592 18.224 1.00 96.75 262 ILE A N 1
ATOM 2028 C CA . ILE A 1 262 ? -13.687 -2.610 17.797 1.00 96.75 262 ILE A CA 1
ATOM 2029 C C . ILE A 1 262 ? -12.752 -2.531 19.010 1.00 96.75 262 ILE A C 1
ATOM 2031 O O . ILE A 1 262 ? -11.840 -3.351 19.121 1.00 96.75 262 ILE A O 1
ATOM 2035 N N . GLN A 1 263 ? -13.012 -1.622 19.956 1.00 95.69 263 GLN A N 1
ATOM 2036 C CA . GLN A 1 263 ? -12.225 -1.503 21.187 1.00 95.69 263 GLN A CA 1
ATOM 2037 C C . GLN A 1 263 ? -12.182 -2.825 21.971 1.00 95.69 263 GLN A C 1
ATOM 2039 O O . GLN A 1 263 ? -11.103 -3.289 22.346 1.00 95.69 263 GLN A O 1
ATOM 2044 N N . LEU A 1 264 ? -13.341 -3.460 22.181 1.00 92.12 264 LEU A N 1
ATOM 2045 C CA . LEU A 1 264 ? -13.445 -4.732 22.905 1.00 92.12 264 LEU A CA 1
ATOM 2046 C C . LEU A 1 264 ? -12.712 -5.871 22.186 1.00 92.12 264 LEU A C 1
ATOM 2048 O O . LEU A 1 264 ? -12.007 -6.655 22.824 1.00 92.12 264 LEU A O 1
ATOM 2052 N N . PHE A 1 265 ? -12.832 -5.952 20.858 1.00 90.81 265 PHE A N 1
ATOM 2053 C CA . PHE A 1 265 ? -12.176 -6.992 20.063 1.00 90.81 265 PHE A CA 1
ATOM 2054 C C . PHE A 1 265 ? -10.647 -6.965 20.212 1.00 90.81 265 PHE A C 1
ATOM 2056 O O . PHE A 1 265 ? -10.028 -8.006 20.460 1.00 90.81 265 PHE A O 1
ATOM 2063 N N . PHE A 1 266 ? -10.032 -5.783 20.113 1.00 85.62 266 PHE A N 1
ATOM 2064 C CA . PHE A 1 266 ? -8.581 -5.637 20.280 1.00 85.62 266 PHE A CA 1
ATOM 2065 C C . PHE A 1 266 ? -8.136 -5.823 21.738 1.00 85.62 266 PHE A C 1
ATOM 2067 O O . PHE A 1 266 ? -7.077 -6.406 21.982 1.00 85.62 266 PHE A O 1
ATOM 2074 N N . TYR A 1 267 ? -8.955 -5.417 22.714 1.00 79.94 267 TYR A N 1
ATOM 2075 C CA . TYR A 1 267 ? -8.669 -5.641 24.134 1.00 79.94 267 TYR A CA 1
ATOM 2076 C C . TYR A 1 267 ? -8.608 -7.137 24.492 1.00 79.94 267 TYR A C 1
ATOM 2078 O O . TYR A 1 267 ? -7.640 -7.590 25.107 1.00 79.94 267 TYR A O 1
ATOM 2086 N N . HIS A 1 268 ? -9.577 -7.944 24.046 1.00 70.06 268 HIS A N 1
ATOM 2087 C CA . HIS A 1 268 ? -9.585 -9.388 24.324 1.00 70.06 268 HIS A CA 1
ATOM 2088 C C . HIS A 1 268 ? -8.407 -10.134 23.681 1.00 70.06 268 HIS A C 1
ATOM 2090 O O . HIS A 1 268 ? -7.840 -11.037 24.297 1.00 70.06 268 HIS A O 1
ATOM 2096 N N . ARG A 1 269 ? -7.978 -9.725 22.480 1.00 64.31 269 ARG A N 1
ATOM 2097 C CA . ARG A 1 269 ? -6.766 -10.260 21.831 1.00 64.31 269 ARG A CA 1
ATOM 2098 C C . ARG A 1 269 ? -5.497 -9.978 22.639 1.00 64.31 269 ARG A C 1
ATOM 2100 O O . ARG A 1 269 ? -4.584 -10.799 22.624 1.00 64.31 269 ARG A O 1
ATOM 2107 N N . ARG A 1 270 ? -5.429 -8.839 23.338 1.00 61.81 270 ARG A N 1
ATOM 2108 C CA . ARG A 1 270 ? -4.293 -8.486 24.202 1.00 61.81 270 ARG A CA 1
ATOM 2109 C C . ARG A 1 270 ? -4.221 -9.381 25.436 1.00 61.81 270 ARG A C 1
ATOM 2111 O O . ARG A 1 270 ? -3.138 -9.859 25.755 1.00 61.81 270 ARG A O 1
ATOM 2118 N N . LEU A 1 271 ? -5.352 -9.645 26.093 1.00 51.25 271 LEU A N 1
ATOM 2119 C CA . LEU A 1 271 ? -5.395 -10.531 27.265 1.00 51.25 271 LEU A CA 1
ATOM 2120 C C . LEU A 1 271 ? -4.943 -11.960 26.931 1.00 51.25 271 LEU A C 1
ATOM 2122 O O . LEU A 1 271 ? -4.285 -12.593 27.744 1.00 51.25 271 LEU A O 1
ATOM 2126 N N . GLN A 1 272 ? -5.214 -12.439 25.715 1.00 52.28 272 GLN A N 1
ATOM 2127 C CA . GLN A 1 272 ? -4.751 -13.753 25.244 1.00 52.28 272 GLN A CA 1
ATOM 2128 C C . GLN A 1 272 ? -3.255 -13.807 24.883 1.00 52.28 272 GLN A C 1
ATOM 2130 O O . GLN A 1 272 ? -2.734 -14.892 24.640 1.00 52.28 272 GLN A O 1
ATOM 2135 N N . ARG A 1 273 ? -2.567 -12.659 24.800 1.00 48.47 273 ARG A N 1
ATOM 2136 C CA . ARG A 1 273 ? -1.133 -12.560 24.472 1.00 48.47 273 ARG A CA 1
ATOM 2137 C C . ARG A 1 273 ? -0.236 -12.317 25.685 1.00 48.47 273 ARG A C 1
ATOM 2139 O O . ARG A 1 273 ? 0.977 -12.293 25.504 1.00 48.47 273 ARG A O 1
ATOM 2146 N N . MET A 1 274 ? -0.787 -12.126 26.885 1.00 30.30 274 MET A N 1
ATOM 2147 C CA . MET A 1 274 ? 0.039 -12.103 28.093 1.00 30.30 274 MET A CA 1
ATOM 2148 C C . MET A 1 274 ? 0.449 -13.544 28.426 1.00 30.30 274 MET A C 1
ATOM 2150 O O . MET A 1 274 ? -0.439 -14.376 28.617 1.00 30.30 274 MET A O 1
ATOM 2154 N N . PRO A 1 275 ? 1.751 -13.876 28.464 1.00 39.03 275 PRO A N 1
ATOM 2155 C CA . PRO A 1 275 ? 2.190 -15.120 29.078 1.00 39.03 275 PRO A CA 1
ATOM 2156 C C . PRO A 1 275 ? 1.853 -15.075 30.575 1.00 39.03 275 PRO A C 1
ATOM 2158 O O . PRO A 1 275 ? 1.940 -14.007 31.184 1.00 39.03 275 PRO A O 1
ATOM 2161 N N . ASN A 1 276 ? 1.471 -16.222 31.144 1.00 35.72 276 ASN A N 1
ATOM 2162 C CA . ASN A 1 276 ? 1.566 -16.435 32.591 1.00 35.72 276 ASN A CA 1
ATOM 2163 C C . ASN A 1 276 ? 3.025 -16.342 33.048 1.00 35.72 276 ASN A C 1
ATOM 2165 O O . ASN A 1 276 ? 3.901 -16.778 32.263 1.00 35.72 276 ASN A O 1
#

Foldseek 3Di:
DPDDDDDPPDLQVPAPPLAADEQQLLLCQLLADHLPDDLQGGHQLLQQVNAHQPDDQDDPVSSVVSHQLSVLLLVCVLLLLAQQQWDQGSVRDIDGQQCRADPVRGRSGRYQWSQNYEYENAEPAFWGLLLSSLLHHHVPDFLLSSLVSLLVRLLSQLQGEHHYDDYVLSLQSAGLLRDRGCPPQPCLSVPDDPVLQFNNHLSDQGDCPRCVVCCVSSVVSSPDPRSTDGSVSRVVSNVSSVVSNVVCVVDCLSYPTHSVSSSVSVVVVVVVPDDD

=== Feature glossary ===
Key to the feature types in this record:

pLDDT. pLDDT is the predicted lDDT-Cα score: AlphaFold's confidence that the local environment of each residue (all inter-atomic distances within 15 Å) is correctly placed. It is a per-residue number between 0 and 100, with higher meaning more reliable.

Radius of gyration, Cα contacts, bounding box. The geometric summary reports three shape descriptors. Rg (radius of gyration) measures how spread out the Cα atoms are about their centre of mass; compact globular proteins have small Rg, elongated or unfolded ones large. Cα contacts (<8 Å, |i−j|>4) count long-range residue pairs in spatial proximity — high for tightly packed folds, near zero for rods or random coil. The bounding-box extents give the protein's footprint along x, y, z in Å.

Backbone torsions (φ/ψ). Backbone dihedral angles. Every residue except chain termini has a φ (preceding-C → N → Cα → C) and a ψ (N → Cα → C → next-N). They are reported in degrees following the IUPAC sign convention. Secondary structure is essentially a statement about which (φ, ψ) basin each residue occupies.

Contact-map, Ramachandran, and PAE plots. Plot images: a contact map (which residues are close in 3D, as an N×N binary image), a Ramachandran scatter (backbone torsion angles, revealing secondary-structure composition at a glance), and — for AlphaFold structures — a PAE heatmap (pairwise prediction confidence).

Predicted aligned error. Predicted Aligned Error (PAE) is an AlphaFold confidence matrix: entry (i, j) is the expected error in the position of residue j, in ångströms, when the prediction is superimposed on the true structure at residue i. Low PAE within a block of residues means that block is internally rigid and well-predicted; high PAE between two blocks means their relative placement is uncertain even if each block individually is confident.

Secondary structure (3-state, P-SEA). Three-state secondary structure (P-SEA) collapses the eight DSSP classes into helix (a), strand (b), and coil (c). P-SEA assigns these from Cα geometry alone — distances and angles — without requiring backbone oxygens, so it works on any Cα trace.

Solvent-accessible surface area. Solvent-accessible surface area (SASA) is the area in Å² traced out by the centre of a 1.4 Å probe sphere (a water molecule) rolled over the protein's van der Waals surface (Shrake–Rupley / Lee–Richards construction). Buried residues have near-zero SASA; fully exposed residues can exceed 200 Å². The total SASA scales roughly with the number of surface residues.

Foldseek 3Di. The Foldseek 3Di string encodes local tertiary geometry as a 20-letter alphabet — one character per residue — derived from the relative positions of nearby Cα atoms. Unlike the amino-acid sequence, 3Di is a direct function of the 3D structure, so two proteins with the same fold have similar 3Di strings even at low sequence identity.

B-factor. For experimental (PDB) structures, the B-factor (temperature factor) quantifies the positional spread of each atom in the crystal — a combination of thermal vibration and static disorder — in units of Å². High B-factors mark flexible loops or poorly resolved regions; low B-factors mark the rigid, well-ordered core.

mmCIF coordinates. The mmCIF block holds the 3D Cartesian coordinates of each backbone atom (N, Cα, C, O) in ångströms. mmCIF is the PDB's canonical archive format — a tagged-loop text representation of the atomic model.

InterPro / GO / CATH / organism. Functional annotations link the protein to curated databases. InterPro entries identify conserved domains and families by matching the sequence against member-database signatures (Pfam, PROSITE, CDD, …). Gene Ontology (GO) terms describe molecular function, biological process, and cellular component in a controlled vocabulary. CATH places the structure in a hierarchical fold classification (Class/Architecture/Topology/Homologous-superfamily). The organism is the source species.

Rendered structure images. Structure images are PyMOL renders from six orthogonal camera directions. Cartoon representation draws helices as coils and strands as arrows; sticks shows the backbone as bonds; surface shows the solvent-excluded envelope. Rainbow coloring maps sequence position to hue (blue→red, N→C); chain coloring assigns a distinct color per polypeptide.

Sequence. This is the polypeptide sequence — one letter per residue, N-terminus first. Length ranges from a few dozen residues for small domains to over a thousand for large multi-domain proteins.

Secondary structure (8-state, DSSP). The SS8 string is DSSP's per-residue secondary-structure call. α-helix (H) means an i→i+4 H-bond ladder; β-strand (E) means the residue participates in a β-sheet; 3₁₀ (G) and π (I) are tighter and wider helices; T/S are turns/bends; '-' is loop.

Nearest PDB structures. Structural nearest neighbors (via Foldseek easy-search vs the PDB). Reported per hit: target PDB id, E-value, and alignment TM-score. A TM-score above ~0.5 is the conventional threshold for 'same fold'.